Protein AF-A0A8J4WMT8-F1 (afdb_monomer_lite)

pLDDT: mean 74.84, std 16.9, range [32.41, 97.25]

Sequence (194 aa):
MECMDLLCSQAGGNSHDNNTGCHPCRTPFTDEDKSNWIAYIDIIERNWEADLEPFAYYSRLRTHPSCCTAVKGSSCRLRLIKEPQRDPKTFYDLTCVDPHKLPPLLCDNSADLRCCTENHCNIPSMEELSLLRKEPSPNFQLIVIFVLAAFCLLLCGILSVCCLRLRRKSSKFVIHLLYTVVSVVHSILAFVCK

Radius of gyration: 26.03 Å; chains: 1; bounding box: 38×30×87 Å

Organism: NCBI:txid100268

Secondary structure (DSSP, 8-state):
-EEE-S---TT-TT---TT---EE--SPPPHHHHHHHHHHHHHHHHH---SSSSHHHHHHHHHS-EEEEPPTT-EEEEEEEE-TTSSSSEEEEEEEE-TTTS--------TTEEEESSTTTTSPPHHHHHTTSPPPPHHHHHHHHHHHHHHHHHHHHHHHHHHHHHTS---HHHHHHHHHHHHHHHHHHHHHT-

Foldseek 3Di:
DKAFALPQDPVPPPPPDDAWHKDFDDDDDDPQLLVLLLLQLVLQLVLFDDPDDDNVVSVVCNVGTIITDADVPKWWKWFWAQQCPDGPRIHIGTGIDDPVPDPPPDVPVDVGMDIDDDHHPNRDHPVRSVVSHDDPDPVVVVVVVVVVVVVVVLVVVLVVVVVVCVVPDDDPVNVVSVVVVVVVVVVVCVVVVD

Structure (mmCIF, N/CA/C/O backbone):
data_AF-A0A8J4WMT8-F1
#
_entry.id   AF-A0A8J4WMT8-F1
#
loop_
_atom_site.group_PDB
_atom_site.id
_atom_site.type_symbol
_atom_site.label_atom_id
_atom_site.label_alt_id
_atom_site.label_comp_id
_atom_site.label_asym_id
_atom_site.label_entity_id
_atom_site.label_seq_id
_atom_site.pdbx_PDB_ins_code
_atom_site.Cartn_x
_atom_site.Cartn_y
_atom_site.Cartn_z
_atom_site.occupancy
_atom_site.B_iso_or_equiv
_atom_site.auth_seq_id
_atom_site.auth_comp_id
_atom_site.auth_asym_id
_atom_site.auth_atom_id
_atom_site.pdbx_PDB_model_num
ATOM 1 N N . MET A 1 1 ? 15.229 -6.578 -13.085 1.00 86.44 1 MET A N 1
ATOM 2 C CA . MET A 1 1 ? 14.583 -5.918 -11.942 1.00 86.44 1 MET A CA 1
ATOM 3 C C . MET A 1 1 ? 13.106 -6.227 -12.005 1.00 86.44 1 MET A C 1
ATOM 5 O O . MET A 1 1 ? 12.552 -6.237 -13.101 1.00 86.44 1 MET A O 1
ATOM 9 N N . GLU A 1 2 ? 12.506 -6.500 -10.859 1.00 90.56 2 GLU A N 1
ATOM 10 C CA . GLU A 1 2 ? 11.078 -6.765 -10.718 1.00 90.56 2 GLU A CA 1
ATOM 11 C C . GLU A 1 2 ? 10.443 -5.668 -9.854 1.00 90.56 2 GLU A C 1
ATOM 13 O O . GLU A 1 2 ? 10.989 -5.340 -8.806 1.00 90.56 2 GLU A O 1
ATOM 18 N N . CYS A 1 3 ? 9.326 -5.087 -10.290 1.00 90.88 3 CYS A N 1
ATOM 19 C CA . CYS A 1 3 ? 8.609 -4.042 -9.550 1.00 90.88 3 CYS A CA 1
ATOM 20 C C . CYS A 1 3 ? 7.211 -4.521 -9.183 1.00 90.88 3 CYS A C 1
ATOM 22 O O . CYS A 1 3 ? 6.628 -5.309 -9.927 1.00 90.88 3 CYS A O 1
ATOM 24 N N . MET A 1 4 ? 6.650 -3.988 -8.100 1.00 93.38 4 MET A N 1
ATOM 25 C CA . MET A 1 4 ? 5.247 -4.219 -7.760 1.00 93.38 4 MET A CA 1
ATOM 26 C C . MET A 1 4 ? 4.328 -3.539 -8.773 1.00 93.38 4 MET A C 1
ATOM 28 O O . MET A 1 4 ? 4.606 -2.410 -9.192 1.00 93.38 4 MET A O 1
ATOM 32 N N . ASP A 1 5 ? 3.231 -4.213 -9.113 1.00 90.00 5 ASP A N 1
ATOM 33 C CA . ASP A 1 5 ? 2.163 -3.692 -9.964 1.00 90.00 5 ASP A CA 1
ATOM 34 C C . ASP A 1 5 ? 0.808 -3.854 -9.261 1.00 90.00 5 ASP A C 1
ATOM 36 O O . ASP A 1 5 ? 0.312 -4.971 -9.080 1.00 90.00 5 ASP A O 1
ATOM 40 N N . LEU A 1 6 ? 0.233 -2.735 -8.808 1.00 87.94 6 LEU A N 1
ATOM 41 C CA . LEU A 1 6 ? -0.990 -2.743 -7.999 1.00 87.94 6 LEU A CA 1
ATOM 42 C C . LEU A 1 6 ? -2.258 -2.935 -8.837 1.00 87.94 6 LEU A C 1
ATOM 44 O O . LEU A 1 6 ? -3.236 -3.462 -8.319 1.00 87.94 6 LEU A O 1
ATOM 48 N N . LEU A 1 7 ? -2.268 -2.473 -10.090 1.00 80.81 7 LEU A N 1
ATOM 49 C CA . LEU A 1 7 ? -3.471 -2.387 -10.934 1.00 80.81 7 LEU A CA 1
ATOM 50 C C . LEU A 1 7 ? -3.446 -3.390 -12.086 1.00 80.81 7 LEU A C 1
ATOM 52 O O . LEU A 1 7 ? -4.081 -3.213 -13.128 1.00 80.81 7 LEU A O 1
ATOM 56 N N . CYS A 1 8 ? -2.736 -4.487 -11.876 1.00 75.75 8 CYS A N 1
ATOM 57 C CA . CYS A 1 8 ? -2.703 -5.602 -12.789 1.00 75.75 8 CYS A CA 1
ATOM 58 C C . CYS A 1 8 ? -4.099 -6.226 -12.957 1.00 75.75 8 CYS A C 1
ATOM 60 O O . CYS A 1 8 ? -4.546 -7.027 -12.131 1.00 75.75 8 CYS A O 1
ATOM 62 N N . SER A 1 9 ? -4.807 -5.871 -14.033 1.00 55.62 9 SER A N 1
ATOM 63 C CA . SER A 1 9 ? -6.044 -6.552 -14.414 1.00 55.62 9 SER A CA 1
ATOM 64 C C . SER A 1 9 ? -5.703 -7.767 -15.282 1.00 55.62 9 SER A C 1
ATOM 66 O O . SER A 1 9 ? -5.139 -7.631 -16.368 1.00 55.62 9 SER A O 1
ATOM 68 N N . GLN A 1 10 ? -6.088 -8.969 -14.842 1.00 45.72 10 GLN A N 1
ATOM 69 C CA . GLN A 1 10 ? -6.010 -10.176 -15.681 1.00 45.72 10 GLN A CA 1
ATOM 70 C C . GLN A 1 10 ? -6.887 -10.070 -16.950 1.00 45.72 10 GLN A C 1
ATOM 72 O O . GLN A 1 10 ? -6.708 -10.845 -17.884 1.00 45.72 10 GLN A O 1
ATOM 77 N N . ALA A 1 11 ? -7.810 -9.099 -17.012 1.00 35.19 11 ALA A N 1
ATOM 78 C CA . ALA A 1 11 ? -8.685 -8.838 -18.159 1.00 35.19 11 ALA A CA 1
ATOM 79 C C . ALA A 1 11 ? -8.031 -7.978 -19.263 1.00 35.19 11 ALA A C 1
ATOM 81 O O . ALA A 1 11 ? -8.573 -7.864 -20.360 1.00 35.19 11 ALA A O 1
ATOM 82 N N . GLY A 1 12 ? -6.847 -7.412 -19.014 1.00 37.12 12 GLY A N 1
ATOM 83 C CA . GLY A 1 12 ? -6.053 -6.654 -19.985 1.00 37.12 12 GLY A CA 1
ATOM 84 C C . GLY A 1 12 ? -5.162 -7.536 -20.861 1.00 37.12 12 GLY A C 1
ATOM 85 O O . GLY A 1 12 ? -4.015 -7.184 -21.118 1.00 37.12 12 GLY A O 1
ATOM 86 N N . GLY A 1 13 ? -5.669 -8.681 -21.323 1.00 33.38 13 GLY A N 1
ATOM 87 C CA . GLY A 1 13 ? -4.980 -9.612 -22.225 1.00 33.38 13 GLY A CA 1
ATOM 88 C C . GLY A 1 13 ? -4.797 -9.107 -23.663 1.00 33.38 13 GLY A C 1
ATOM 89 O O . GLY A 1 13 ? -4.785 -9.920 -24.575 1.00 33.38 13 GLY A O 1
ATOM 90 N N . ASN A 1 14 ? -4.668 -7.793 -23.873 1.00 32.41 14 ASN A N 1
ATOM 91 C CA . ASN A 1 14 ? -4.420 -7.171 -25.179 1.00 32.41 14 ASN A CA 1
ATOM 92 C C . ASN A 1 14 ? -3.247 -6.172 -25.137 1.00 32.41 14 ASN A C 1
ATOM 94 O O . ASN A 1 14 ? -3.228 -5.202 -25.892 1.00 32.41 14 ASN A O 1
ATOM 98 N N . SER A 1 15 ? -2.239 -6.397 -24.287 1.00 36.25 15 SER A N 1
ATOM 99 C CA . SER A 1 15 ? -0.912 -5.842 -24.572 1.00 36.25 15 SER A CA 1
ATOM 100 C C . SER A 1 15 ? -0.196 -6.827 -25.484 1.00 36.25 15 SER A C 1
ATOM 102 O O . SER A 1 15 ? 0.339 -7.841 -25.043 1.00 36.25 15 SER A O 1
ATOM 104 N N . HIS A 1 16 ? -0.251 -6.541 -26.779 1.00 33.41 16 HIS A N 1
ATOM 105 C CA . HIS A 1 16 ? 0.379 -7.296 -27.854 1.00 33.41 16 HIS A CA 1
ATOM 106 C C . HIS A 1 16 ? 1.915 -7.131 -27.843 1.00 33.41 16 HIS A C 1
ATOM 108 O O . HIS A 1 16 ? 2.508 -6.944 -28.895 1.00 33.41 16 HIS A O 1
ATOM 114 N N . ASP A 1 17 ? 2.558 -7.192 -26.670 1.00 36.97 17 ASP A N 1
ATOM 115 C CA . ASP A 1 17 ? 4.009 -7.090 -26.499 1.00 36.97 17 ASP A CA 1
ATOM 116 C C . ASP A 1 17 ? 4.502 -8.112 -25.464 1.00 36.97 17 ASP A C 1
ATOM 118 O O . ASP A 1 17 ? 4.289 -8.003 -24.257 1.00 36.97 17 ASP A O 1
ATOM 122 N N . ASN A 1 18 ? 5.189 -9.125 -25.980 1.00 37.31 18 ASN A N 1
ATOM 123 C CA . ASN A 1 18 ? 5.520 -10.409 -25.364 1.00 37.31 18 ASN A CA 1
ATOM 124 C C . ASN A 1 18 ? 6.500 -10.391 -24.164 1.00 37.31 18 ASN A C 1
ATOM 126 O O . ASN A 1 18 ? 7.131 -11.412 -23.919 1.00 37.31 18 ASN A O 1
ATOM 130 N N . ASN A 1 19 ? 6.684 -9.293 -23.416 1.00 42.19 19 ASN A N 1
ATOM 131 C CA . ASN A 1 19 ? 7.669 -9.278 -22.311 1.00 42.19 19 ASN A CA 1
ATOM 132 C C . ASN A 1 19 ? 7.444 -8.279 -21.154 1.00 42.19 19 ASN A C 1
ATOM 134 O O . ASN A 1 19 ? 8.268 -8.233 -20.243 1.00 42.19 19 ASN A O 1
ATOM 138 N N . THR A 1 20 ? 6.356 -7.502 -21.140 1.00 52.72 20 THR A N 1
ATOM 139 C CA . THR A 1 20 ? 6.046 -6.530 -20.062 1.00 52.72 20 THR A CA 1
ATOM 140 C C . THR A 1 20 ? 4.676 -6.765 -19.420 1.00 52.72 20 THR A C 1
ATOM 142 O O . THR A 1 20 ? 4.092 -5.866 -18.822 1.00 52.72 20 THR A O 1
ATOM 145 N N . GLY A 1 21 ? 4.144 -7.982 -19.550 1.00 67.00 21 GLY A N 1
ATOM 146 C CA . GLY A 1 21 ? 2.914 -8.387 -18.878 1.00 67.00 21 GLY A CA 1
ATOM 147 C C . GLY A 1 21 ? 3.129 -8.545 -17.376 1.00 67.00 21 GLY A C 1
ATOM 148 O O . GLY A 1 21 ? 4.167 -9.040 -16.937 1.00 67.00 21 GLY A O 1
ATOM 149 N N . CYS A 1 22 ? 2.134 -8.142 -16.595 1.00 79.25 22 CYS A N 1
ATOM 150 C CA . CYS A 1 22 ? 2.085 -8.451 -15.178 1.00 79.25 22 CYS A CA 1
ATOM 151 C C . CYS A 1 22 ? 2.100 -9.975 -14.946 1.00 79.25 22 CYS A C 1
ATOM 153 O O . CYS A 1 22 ? 1.471 -10.748 -15.673 1.00 79.25 22 CYS A O 1
ATOM 155 N N . HIS A 1 23 ? 2.826 -10.406 -13.923 1.00 86.62 23 HIS A N 1
ATOM 156 C CA . HIS A 1 23 ? 3.004 -11.796 -13.530 1.00 86.62 23 HIS A CA 1
ATOM 157 C C . HIS A 1 23 ? 3.118 -11.911 -12.003 1.00 86.62 23 HIS A C 1
ATOM 159 O O . HIS A 1 23 ? 3.373 -10.917 -11.326 1.00 86.62 23 HIS A O 1
ATOM 165 N N . PRO A 1 24 ? 2.989 -13.116 -11.423 1.00 90.56 24 PRO A N 1
ATOM 166 C CA . PRO A 1 24 ? 3.356 -13.330 -10.027 1.00 90.56 24 PRO A CA 1
ATOM 167 C C . PRO A 1 24 ? 4.805 -12.904 -9.768 1.00 90.56 24 PRO A C 1
ATOM 169 O O . PRO A 1 24 ? 5.676 -13.153 -10.611 1.00 90.56 24 PRO A O 1
ATOM 172 N N . CYS A 1 25 ? 5.062 -12.277 -8.621 1.00 91.31 25 CYS A N 1
ATOM 173 C CA . CYS A 1 25 ? 6.415 -11.891 -8.222 1.00 91.31 25 CYS A CA 1
ATOM 174 C C . CYS A 1 25 ? 7.308 -13.130 -8.054 1.00 91.31 25 CYS A C 1
ATOM 176 O O . CYS A 1 25 ? 6.933 -14.091 -7.379 1.00 91.31 25 CYS A O 1
ATOM 178 N N . ARG A 1 26 ? 8.471 -13.131 -8.708 1.00 91.38 26 ARG A N 1
ATOM 179 C CA . ARG A 1 26 ? 9.426 -14.252 -8.734 1.00 91.38 26 ARG A CA 1
ATOM 180 C C . ARG A 1 26 ? 10.601 -14.018 -7.805 1.00 91.38 26 ARG A C 1
ATOM 182 O O . ARG A 1 26 ? 11.171 -14.975 -7.285 1.00 91.38 26 ARG A O 1
ATOM 189 N N . THR A 1 27 ? 11.004 -12.763 -7.645 1.00 91.75 27 THR A N 1
ATOM 190 C CA . THR A 1 27 ? 12.063 -12.404 -6.713 1.00 91.75 27 THR A CA 1
ATOM 191 C C . THR A 1 27 ? 11.504 -12.510 -5.288 1.00 91.75 27 THR A C 1
ATOM 193 O O . THR A 1 27 ? 10.373 -12.090 -5.044 1.00 91.75 27 THR A O 1
ATOM 196 N N . PRO A 1 28 ? 12.242 -13.109 -4.339 1.00 92.81 28 PRO A N 1
ATOM 197 C CA . PRO A 1 28 ? 11.797 -13.171 -2.953 1.00 92.81 28 PRO A CA 1
ATOM 198 C C . PRO A 1 28 ? 11.807 -11.776 -2.320 1.00 92.81 28 PRO A C 1
ATOM 200 O O . PRO A 1 28 ? 12.757 -11.019 -2.512 1.00 92.81 28 PRO A O 1
ATOM 203 N N . PHE A 1 29 ? 10.772 -11.470 -1.538 1.00 94.25 29 PHE A N 1
ATOM 204 C CA . PHE A 1 29 ? 10.742 -10.271 -0.703 1.00 94.25 29 PHE A CA 1
ATOM 205 C C . PHE A 1 29 ? 11.694 -10.397 0.480 1.00 94.25 29 PHE A C 1
ATOM 207 O O . PHE A 1 29 ? 11.889 -11.492 1.019 1.00 94.25 29 PHE A O 1
ATOM 214 N N . THR A 1 30 ? 12.209 -9.259 0.935 1.00 95.81 30 THR A N 1
ATOM 215 C CA . THR A 1 30 ? 12.735 -9.158 2.296 1.00 95.81 30 THR A CA 1
ATOM 216 C C . THR A 1 30 ? 11.590 -9.260 3.314 1.00 95.81 30 THR A C 1
ATOM 218 O O . THR A 1 30 ? 10.413 -9.086 2.978 1.00 95.81 30 THR A O 1
ATOM 221 N N . ASP A 1 31 ? 11.912 -9.543 4.579 1.00 96.31 31 ASP A N 1
ATOM 222 C CA . ASP A 1 31 ? 10.900 -9.565 5.645 1.00 96.31 31 ASP A CA 1
ATOM 223 C C . ASP A 1 31 ? 10.223 -8.194 5.817 1.00 96.31 31 ASP A C 1
ATOM 225 O O . ASP A 1 31 ? 9.017 -8.120 6.071 1.00 96.31 31 ASP A O 1
ATOM 229 N N . GLU A 1 32 ? 10.983 -7.114 5.620 1.00 96.38 32 GLU A N 1
ATOM 230 C CA . GLU A 1 32 ? 10.484 -5.740 5.657 1.00 96.38 32 GLU A CA 1
ATOM 231 C C . GLU A 1 32 ? 9.519 -5.463 4.499 1.00 96.38 32 GLU A C 1
ATOM 233 O O . GLU A 1 32 ? 8.382 -5.057 4.739 1.00 96.38 32 GLU A O 1
ATOM 238 N N . ASP A 1 33 ? 9.917 -5.770 3.263 1.00 95.88 33 ASP A N 1
ATOM 239 C CA . ASP A 1 33 ? 9.077 -5.605 2.071 1.00 95.88 33 ASP A CA 1
ATOM 240 C C . ASP A 1 33 ? 7.759 -6.363 2.201 1.00 95.88 33 ASP A C 1
ATOM 242 O O . ASP A 1 33 ? 6.683 -5.840 1.903 1.00 95.88 33 ASP A O 1
ATOM 246 N N . LYS A 1 34 ? 7.826 -7.599 2.706 1.00 95.44 34 LYS A N 1
ATOM 247 C CA . LYS A 1 34 ? 6.646 -8.429 2.937 1.00 95.44 34 LYS A CA 1
ATOM 248 C C . LYS A 1 34 ? 5.714 -7.804 3.975 1.00 95.44 34 LYS A C 1
ATOM 250 O O . LYS A 1 34 ? 4.501 -7.777 3.763 1.00 95.44 34 LYS A O 1
ATOM 255 N N . SER A 1 35 ? 6.261 -7.314 5.088 1.00 96.62 35 SER A N 1
ATOM 256 C CA . SER A 1 35 ? 5.489 -6.634 6.132 1.00 96.62 35 SER A CA 1
ATOM 257 C C . SER A 1 35 ? 4.829 -5.360 5.597 1.00 96.62 35 SER A C 1
ATOM 259 O O . SER A 1 35 ? 3.629 -5.153 5.791 1.00 96.62 35 SER A O 1
ATOM 261 N N . ASN A 1 36 ? 5.587 -4.539 4.871 1.00 97.25 36 ASN A N 1
ATOM 262 C CA . ASN A 1 36 ? 5.115 -3.279 4.306 1.00 97.25 36 ASN A CA 1
ATOM 263 C C . ASN A 1 36 ? 4.045 -3.509 3.233 1.00 97.25 36 ASN A C 1
ATOM 265 O O . ASN A 1 36 ? 3.029 -2.816 3.219 1.00 97.25 36 ASN A O 1
ATOM 269 N N . TRP A 1 37 ? 4.208 -4.530 2.389 1.00 96.19 37 TRP A N 1
ATOM 270 C CA . TRP A 1 37 ? 3.202 -4.918 1.404 1.00 96.19 37 TRP A CA 1
ATOM 271 C C . TRP A 1 37 ? 1.879 -5.330 2.053 1.00 96.19 37 TRP A C 1
ATOM 273 O O . TRP A 1 37 ? 0.821 -4.831 1.671 1.00 96.19 37 TRP A O 1
ATOM 283 N N . ILE A 1 38 ? 1.924 -6.202 3.066 1.00 95.44 38 ILE A N 1
ATOM 284 C CA . ILE A 1 38 ? 0.716 -6.625 3.789 1.00 95.44 38 ILE A CA 1
ATOM 285 C C . ILE A 1 38 ? 0.042 -5.410 4.433 1.00 95.44 38 ILE A C 1
ATOM 287 O O . ILE A 1 38 ? -1.160 -5.212 4.254 1.00 95.44 38 ILE A O 1
ATOM 291 N N . ALA A 1 39 ? 0.813 -4.556 5.112 1.00 95.19 39 ALA A N 1
ATOM 292 C CA . ALA A 1 39 ? 0.290 -3.341 5.728 1.00 95.19 39 ALA A CA 1
ATOM 293 C C . ALA A 1 39 ? -0.341 -2.393 4.699 1.00 95.19 39 ALA A C 1
ATOM 295 O O . ALA A 1 39 ? -1.366 -1.770 4.988 1.00 95.19 39 ALA A O 1
ATOM 296 N N . TYR A 1 40 ? 0.240 -2.295 3.502 1.00 95.12 40 TYR A N 1
ATOM 297 C CA . TYR A 1 40 ? -0.296 -1.476 2.427 1.00 95.12 40 TYR A CA 1
ATOM 298 C C . TYR A 1 40 ? -1.666 -1.978 1.955 1.00 95.12 40 TYR A C 1
ATOM 300 O O . TYR A 1 40 ? -2.628 -1.206 1.916 1.00 95.12 40 TYR A O 1
ATOM 308 N N . ILE A 1 41 ? -1.778 -3.279 1.675 1.00 93.62 41 ILE A N 1
ATOM 309 C CA . ILE A 1 41 ? -3.044 -3.904 1.276 1.00 93.62 41 ILE A CA 1
ATOM 310 C C . ILE A 1 41 ? -4.101 -3.767 2.380 1.00 93.62 41 ILE A C 1
ATOM 312 O O . ILE A 1 41 ? -5.239 -3.399 2.093 1.00 93.62 41 ILE A O 1
ATOM 316 N N . ASP A 1 42 ? -3.727 -3.957 3.649 1.00 91.44 42 ASP A N 1
ATOM 317 C CA . ASP A 1 42 ? -4.631 -3.763 4.790 1.00 91.44 42 ASP A CA 1
ATOM 318 C C . ASP A 1 42 ? -5.151 -2.320 4.896 1.00 91.44 42 ASP A C 1
ATOM 320 O O . ASP A 1 42 ? -6.249 -2.084 5.407 1.00 91.44 42 ASP A O 1
ATOM 324 N N . ILE A 1 43 ? -4.355 -1.325 4.494 1.00 90.94 43 ILE A N 1
ATOM 325 C CA . ILE A 1 43 ? -4.789 0.078 4.465 1.00 90.94 43 ILE A CA 1
ATOM 326 C C . ILE A 1 43 ? -5.758 0.311 3.305 1.00 90.94 43 ILE A C 1
ATOM 328 O O . ILE A 1 43 ? -6.795 0.937 3.525 1.00 90.94 43 ILE A O 1
ATOM 332 N N . ILE A 1 44 ? -5.464 -0.211 2.108 1.00 89.56 44 ILE A N 1
ATOM 333 C CA . ILE A 1 44 ? -6.375 -0.123 0.956 1.00 89.56 44 ILE A CA 1
ATOM 334 C C . ILE A 1 44 ? -7.738 -0.720 1.316 1.00 89.56 44 ILE A C 1
ATOM 336 O O . ILE A 1 44 ? -8.757 -0.055 1.145 1.00 89.56 44 ILE A O 1
ATOM 340 N N . GLU A 1 45 ? -7.752 -1.937 1.864 1.00 86.50 45 GLU A N 1
ATOM 341 C CA . GLU A 1 45 ? -8.985 -2.632 2.239 1.00 86.50 45 GLU A CA 1
ATOM 342 C C . GLU A 1 45 ? -9.778 -1.876 3.313 1.00 86.50 45 GLU A C 1
ATOM 344 O O . GLU A 1 45 ? -10.985 -1.707 3.171 1.00 86.50 45 GLU A O 1
ATOM 349 N N . ARG A 1 46 ? -9.122 -1.373 4.370 1.00 84.19 46 ARG A N 1
ATOM 350 C CA . ARG A 1 46 ? -9.801 -0.608 5.437 1.00 84.19 46 ARG A CA 1
ATOM 351 C C . ARG A 1 46 ? -10.352 0.731 4.967 1.00 84.19 46 ARG A C 1
ATOM 353 O O . ARG A 1 46 ? -11.321 1.230 5.534 1.00 84.19 46 ARG A O 1
ATOM 360 N N . ASN A 1 47 ? -9.709 1.343 3.979 1.00 83.44 47 ASN A N 1
ATOM 361 C CA . ASN A 1 47 ? -10.134 2.629 3.444 1.00 83.44 47 ASN A CA 1
ATOM 362 C C . ASN A 1 47 ? -11.253 2.506 2.402 1.00 83.44 47 ASN A C 1
ATOM 364 O O . ASN A 1 47 ? -11.774 3.546 1.986 1.00 83.44 47 ASN A O 1
ATOM 368 N N . TRP A 1 48 ? -11.617 1.285 2.009 1.00 81.88 48 TRP A N 1
ATOM 369 C CA . TRP A 1 48 ? -12.664 0.993 1.041 1.00 81.88 48 TRP A CA 1
ATOM 370 C C . TRP A 1 48 ? -14.057 1.212 1.655 1.00 81.88 48 TRP A C 1
ATOM 372 O O . TRP A 1 48 ? -14.383 0.606 2.672 1.00 81.88 48 TRP A O 1
ATOM 382 N N . GLU A 1 49 ? -14.877 2.098 1.076 1.00 70.31 49 GLU A N 1
ATOM 383 C CA . GLU A 1 49 ? -16.191 2.474 1.637 1.00 70.31 49 GLU A CA 1
ATOM 384 C C . GLU A 1 49 ? -17.372 1.658 1.059 1.00 70.31 49 GLU A C 1
ATOM 386 O O . GLU A 1 49 ? -18.445 1.671 1.657 1.00 70.31 49 GLU A O 1
ATOM 391 N N . ALA A 1 50 ? -17.209 0.939 -0.064 1.00 60.50 50 ALA A N 1
ATOM 392 C CA . ALA A 1 50 ? -18.325 0.331 -0.809 1.00 60.50 50 ALA A CA 1
ATOM 393 C C . ALA A 1 50 ? -18.271 -1.211 -0.927 1.00 60.50 50 ALA A C 1
ATOM 395 O O . ALA A 1 50 ? -17.252 -1.777 -1.309 1.00 60.50 50 ALA A O 1
ATOM 396 N N . ASP A 1 51 ? -19.413 -1.878 -0.710 1.00 53.09 51 ASP A N 1
ATOM 397 C CA . ASP A 1 51 ? -19.624 -3.345 -0.750 1.00 53.09 51 ASP A CA 1
ATOM 398 C C . ASP A 1 51 ? -19.519 -4.009 -2.144 1.00 53.09 51 ASP A C 1
ATOM 400 O O . ASP A 1 51 ? -19.888 -5.173 -2.320 1.00 53.09 51 ASP A O 1
ATOM 404 N N . LEU A 1 52 ? -19.034 -3.304 -3.166 1.00 53.00 52 LEU A N 1
ATOM 405 C CA . LEU A 1 52 ? -18.813 -3.876 -4.495 1.00 53.00 52 LEU A CA 1
ATOM 406 C C . LEU A 1 52 ? -17.338 -3.786 -4.869 1.00 53.00 52 LEU A C 1
ATOM 408 O O . LEU A 1 52 ? -16.636 -2.875 -4.435 1.00 53.00 52 LEU A O 1
ATOM 412 N N . GLU A 1 53 ? -16.898 -4.794 -5.632 1.00 56.97 53 GLU A N 1
ATOM 413 C CA . GLU A 1 53 ? -15.532 -5.016 -6.113 1.00 56.97 53 GLU A CA 1
ATOM 414 C C . GLU A 1 53 ? -14.703 -3.730 -6.262 1.00 56.97 53 GLU A C 1
ATOM 416 O O . GLU A 1 53 ? -15.180 -2.774 -6.878 1.00 56.97 53 GLU A O 1
ATOM 421 N N . PRO A 1 54 ? -13.445 -3.719 -5.771 1.00 67.62 54 PRO A N 1
ATOM 422 C CA . PRO A 1 54 ? -12.521 -4.851 -5.775 1.00 67.62 54 PRO A CA 1
ATOM 423 C C . PRO A 1 54 ? -11.965 -5.264 -4.394 1.00 67.62 54 PRO A C 1
ATOM 425 O O . PRO A 1 54 ? -10.777 -5.570 -4.298 1.00 67.62 54 PRO A O 1
ATOM 428 N N . PHE A 1 55 ? -12.769 -5.393 -3.326 1.00 71.00 55 PHE A N 1
ATOM 429 C CA . PHE A 1 55 ? -12.252 -5.987 -2.070 1.00 71.00 55 PHE A CA 1
ATOM 430 C C . PHE A 1 55 ? -11.579 -7.357 -2.314 1.00 71.00 55 PHE A C 1
ATOM 432 O O . PHE A 1 55 ? -10.454 -7.602 -1.882 1.00 71.00 55 PHE A O 1
ATOM 439 N N . ALA A 1 56 ? -12.217 -8.231 -3.104 1.00 80.00 56 ALA A N 1
ATOM 440 C CA . ALA A 1 56 ? -11.672 -9.548 -3.444 1.00 80.00 56 ALA A CA 1
ATOM 441 C C . ALA A 1 56 ? -10.360 -9.480 -4.248 1.00 80.00 56 ALA A C 1
ATOM 443 O O . ALA A 1 56 ? -9.514 -10.368 -4.137 1.00 80.00 56 ALA A O 1
ATOM 444 N N . TYR A 1 57 ? -10.169 -8.440 -5.060 1.00 83.12 57 TYR A N 1
ATOM 445 C CA . TYR A 1 57 ? -8.938 -8.256 -5.824 1.00 83.12 57 TYR A CA 1
ATOM 446 C C . TYR A 1 57 ? -7.765 -7.912 -4.901 1.00 83.12 57 TYR A C 1
ATOM 448 O O . TYR A 1 57 ? -6.768 -8.635 -4.907 1.00 83.12 57 TYR A O 1
ATOM 456 N N . TYR A 1 58 ? -7.911 -6.887 -4.057 1.00 84.31 58 TYR A N 1
ATOM 457 C CA . TYR A 1 58 ? -6.858 -6.486 -3.120 1.00 84.31 58 TYR A CA 1
ATOM 458 C C . TYR A 1 58 ? -6.580 -7.572 -2.073 1.00 84.31 58 TYR A C 1
ATOM 460 O O . TYR A 1 58 ? -5.420 -7.864 -1.783 1.00 84.31 58 TYR A O 1
ATOM 468 N N . SER A 1 59 ? -7.614 -8.287 -1.624 1.00 85.50 59 SER A N 1
ATOM 469 C CA . SER A 1 59 ? -7.449 -9.420 -0.709 1.00 85.50 59 SER A CA 1
ATOM 470 C C . SER A 1 59 ? -6.591 -10.541 -1.293 1.00 85.50 59 SER A C 1
ATOM 472 O O . SER A 1 59 ? -5.733 -11.099 -0.601 1.00 85.50 59 SER A O 1
ATOM 474 N N . ARG A 1 60 ? -6.727 -10.827 -2.597 1.00 87.94 60 ARG A N 1
ATOM 475 C CA . ARG A 1 60 ? -5.833 -11.771 -3.283 1.00 87.94 60 ARG A CA 1
ATOM 476 C C . ARG A 1 60 ? -4.403 -11.253 -3.354 1.00 87.94 60 ARG A C 1
ATOM 478 O O . ARG A 1 60 ? -3.489 -12.034 -3.110 1.00 87.94 60 ARG A O 1
ATOM 485 N N . LEU A 1 61 ? -4.203 -9.964 -3.627 1.00 89.31 61 LEU A N 1
ATOM 486 C CA . LEU A 1 61 ? -2.869 -9.363 -3.725 1.00 89.31 61 LEU A CA 1
ATOM 487 C C . LEU A 1 61 ? -2.051 -9.483 -2.431 1.00 89.31 61 LEU A C 1
ATOM 489 O O . LEU A 1 61 ? -0.828 -9.607 -2.501 1.00 89.31 61 LEU A O 1
ATOM 493 N N . ARG A 1 62 ? -2.703 -9.550 -1.260 1.00 90.56 62 ARG A N 1
ATOM 494 C CA . ARG A 1 62 ? -2.033 -9.826 0.026 1.00 90.56 62 ARG A CA 1
ATOM 495 C C . ARG A 1 62 ? -1.210 -11.121 -0.002 1.00 90.56 62 ARG A C 1
ATOM 497 O O . ARG A 1 62 ? -0.140 -11.185 0.594 1.00 90.56 62 ARG A O 1
ATOM 504 N N . THR A 1 63 ? -1.719 -12.159 -0.668 1.00 90.38 63 THR A N 1
ATOM 505 C CA . THR A 1 63 ? -1.107 -13.504 -0.706 1.00 90.38 63 THR A CA 1
ATOM 506 C C . THR A 1 63 ? -0.471 -13.841 -2.051 1.00 90.38 63 THR A C 1
ATOM 508 O O . THR A 1 63 ? 0.464 -14.635 -2.104 1.00 90.38 63 THR A O 1
ATOM 511 N N . HIS A 1 64 ? -0.951 -13.217 -3.124 1.00 90.62 64 HIS A N 1
ATOM 512 C CA . HIS A 1 64 ? -0.507 -13.421 -4.498 1.00 90.62 64 HIS A CA 1
ATOM 513 C C . HIS A 1 64 ? -0.158 -12.065 -5.128 1.00 90.62 64 HIS A C 1
ATOM 515 O O . HIS A 1 64 ? -0.917 -11.555 -5.960 1.00 90.62 64 HIS A O 1
ATOM 521 N N . PRO A 1 65 ? 0.957 -11.445 -4.706 1.00 92.06 65 PRO A N 1
ATOM 522 C CA . PRO A 1 65 ? 1.367 -10.158 -5.232 1.00 92.06 65 PRO A CA 1
ATOM 523 C C . PRO A 1 65 ? 1.699 -10.245 -6.717 1.00 92.06 65 PRO A C 1
ATOM 525 O O . PRO A 1 65 ? 2.223 -11.246 -7.219 1.00 92.06 65 PRO A O 1
ATOM 528 N N . SER A 1 66 ? 1.376 -9.158 -7.402 1.00 91.06 66 SER A N 1
ATOM 529 C CA . SER A 1 66 ? 1.589 -8.987 -8.828 1.00 91.06 66 SER A CA 1
ATOM 530 C C . SER A 1 66 ? 2.781 -8.072 -9.064 1.00 91.06 66 SER A C 1
ATOM 532 O O . SER A 1 66 ? 2.929 -7.038 -8.413 1.00 91.06 66 SER A O 1
ATOM 534 N N . CYS A 1 67 ? 3.627 -8.476 -10.0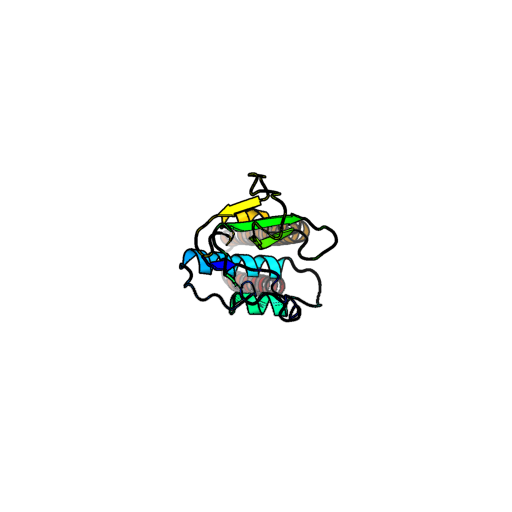00 1.00 90.88 67 CYS A N 1
ATOM 535 C CA . CYS A 1 67 ? 4.826 -7.768 -10.389 1.00 90.88 67 CYS A CA 1
ATOM 536 C C . CYS A 1 67 ? 4.917 -7.633 -11.906 1.00 90.88 67 CYS A C 1
ATOM 538 O O . CYS A 1 67 ? 4.311 -8.386 -12.665 1.00 90.88 67 CYS A O 1
ATOM 540 N N . CYS A 1 68 ? 5.743 -6.699 -12.348 1.00 86.88 68 CYS A N 1
ATOM 541 C CA . CYS A 1 68 ? 6.130 -6.532 -13.739 1.00 86.88 68 CYS A CA 1
ATOM 542 C C . CYS A 1 68 ? 7.656 -6.605 -13.859 1.00 86.88 68 CYS A C 1
ATOM 544 O O . CYS A 1 68 ? 8.402 -6.223 -12.949 1.00 86.88 68 CYS A O 1
ATOM 546 N N . THR A 1 69 ? 8.134 -7.108 -14.998 1.00 83.94 69 THR A N 1
ATOM 547 C CA . THR A 1 69 ? 9.566 -7.115 -15.304 1.00 83.94 69 THR A CA 1
ATOM 548 C C . THR A 1 69 ? 9.943 -5.804 -15.974 1.00 83.94 69 THR A C 1
ATOM 550 O O . THR A 1 69 ? 9.444 -5.454 -17.044 1.00 83.94 69 THR A O 1
ATOM 553 N N . ALA A 1 70 ? 10.863 -5.089 -15.343 1.00 71.06 70 ALA A N 1
ATOM 554 C CA . ALA A 1 70 ? 11.359 -3.822 -15.835 1.00 71.06 70 ALA A CA 1
ATOM 555 C C . ALA A 1 70 ? 12.378 -4.065 -16.977 1.00 71.06 70 ALA A C 1
ATOM 557 O O . ALA A 1 70 ? 13.371 -4.779 -16.792 1.00 71.06 70 ALA A O 1
ATOM 558 N N . VAL A 1 71 ? 12.145 -3.486 -18.164 1.00 74.12 71 VAL A N 1
ATOM 559 C CA . VAL A 1 71 ? 13.080 -3.535 -19.310 1.00 74.12 71 VAL A CA 1
ATOM 560 C C . VAL A 1 71 ? 14.383 -2.779 -19.017 1.00 74.12 71 VAL A C 1
ATOM 562 O O . VAL A 1 71 ? 14.466 -1.966 -18.100 1.00 74.12 71 VAL A O 1
ATOM 565 N N . LYS A 1 72 ? 15.451 -3.011 -19.782 1.00 68.56 72 LYS A N 1
ATOM 566 C CA . LYS A 1 72 ? 16.727 -2.310 -19.553 1.00 68.56 72 LYS A CA 1
ATOM 567 C C . LYS A 1 72 ? 16.536 -0.785 -19.661 1.00 68.56 72 LYS A C 1
ATOM 569 O O . LYS A 1 72 ? 16.084 -0.306 -20.691 1.00 68.56 72 LYS A O 1
ATOM 574 N N . GLY A 1 73 ? 16.899 -0.043 -18.611 1.00 69.88 73 GLY A N 1
ATOM 575 C CA . GLY A 1 73 ? 16.720 1.417 -18.535 1.00 69.88 73 GLY A CA 1
ATOM 576 C C . GLY A 1 73 ? 15.378 1.884 -17.953 1.00 69.88 73 GLY A C 1
ATOM 577 O O . GLY A 1 73 ? 15.158 3.085 -17.852 1.00 69.88 73 GLY A O 1
ATOM 578 N N . SER A 1 74 ? 14.501 0.959 -17.556 1.00 77.38 74 SER A N 1
ATOM 579 C CA . SER A 1 74 ? 13.277 1.267 -16.804 1.00 77.38 74 SER A CA 1
ATOM 580 C C . SER A 1 74 ? 13.531 1.445 -15.305 1.00 77.38 74 SER A C 1
ATOM 582 O O . SER A 1 74 ? 14.557 1.016 -14.770 1.00 77.38 74 SER A O 1
ATOM 584 N N . SER A 1 75 ? 12.559 2.054 -14.627 1.00 85.38 75 SER A N 1
ATOM 585 C CA . SER A 1 75 ? 12.505 2.208 -13.174 1.00 85.38 75 SER A CA 1
ATOM 586 C C . SER A 1 75 ? 11.208 1.621 -12.612 1.00 85.38 75 SER A C 1
ATOM 588 O O . SER A 1 75 ? 10.178 1.560 -13.295 1.00 85.38 75 SER A O 1
ATOM 590 N N . CYS A 1 76 ? 11.249 1.198 -11.351 1.00 88.81 76 CYS A N 1
ATOM 591 C CA . CYS A 1 76 ? 10.037 1.011 -10.568 1.00 88.81 76 CYS A CA 1
ATOM 592 C C . CYS A 1 76 ? 9.515 2.378 -10.137 1.00 88.81 76 CYS A C 1
ATOM 594 O O . CYS A 1 76 ? 10.305 3.272 -9.822 1.00 88.81 76 CYS A O 1
ATOM 596 N N . ARG A 1 77 ? 8.192 2.529 -10.097 1.00 88.50 77 ARG A N 1
ATOM 597 C CA . ARG A 1 77 ? 7.520 3.770 -9.717 1.00 88.50 77 ARG A CA 1
ATOM 598 C C . ARG A 1 77 ? 6.486 3.518 -8.632 1.00 88.50 77 ARG A C 1
ATOM 600 O O . ARG A 1 77 ? 5.744 2.538 -8.699 1.00 88.50 77 ARG A O 1
ATOM 607 N N . LEU A 1 78 ? 6.442 4.445 -7.686 1.00 92.06 78 LEU A N 1
ATOM 608 C CA . LEU A 1 78 ? 5.410 4.614 -6.674 1.00 92.06 78 LEU A CA 1
ATOM 609 C C . LEU A 1 78 ? 4.881 6.046 -6.785 1.00 92.06 78 LEU A C 1
ATOM 611 O O . LEU A 1 78 ? 5.668 6.993 -6.773 1.00 92.06 78 LEU A O 1
ATOM 615 N N . ARG A 1 79 ? 3.564 6.219 -6.922 1.00 90.38 79 ARG A N 1
ATOM 616 C CA . ARG A 1 79 ? 2.931 7.537 -7.068 1.00 90.38 79 ARG A CA 1
ATOM 617 C C . ARG A 1 79 ? 1.712 7.671 -6.170 1.00 90.38 79 ARG A C 1
ATOM 619 O O . ARG A 1 79 ? 0.790 6.877 -6.292 1.00 90.38 79 ARG A O 1
ATOM 626 N N . LEU A 1 80 ? 1.665 8.692 -5.320 1.00 91.12 80 LEU A N 1
ATOM 627 C CA . LEU A 1 80 ? 0.478 8.989 -4.522 1.00 91.12 80 LEU A CA 1
ATOM 628 C C . LEU A 1 80 ? -0.632 9.532 -5.429 1.00 91.12 80 LEU A C 1
ATOM 630 O O . LEU A 1 80 ? -0.472 10.550 -6.104 1.00 91.12 80 LEU A O 1
ATOM 634 N N . ILE A 1 81 ? -1.769 8.852 -5.427 1.00 87.88 81 ILE A N 1
ATOM 635 C CA . ILE A 1 81 ? -2.989 9.222 -6.133 1.00 87.88 81 ILE A CA 1
ATOM 636 C C . ILE A 1 81 ? -4.007 9.715 -5.105 1.00 87.88 81 ILE A C 1
ATOM 638 O O . ILE A 1 81 ? -4.241 9.063 -4.089 1.00 87.88 81 ILE A O 1
ATOM 642 N N . LYS A 1 82 ? -4.600 10.883 -5.374 1.00 88.88 82 LYS A N 1
ATOM 643 C CA . LYS A 1 82 ? -5.664 11.508 -4.576 1.00 88.88 82 LYS A CA 1
ATOM 644 C C . LYS A 1 82 ? -6.884 11.697 -5.481 1.00 88.88 82 LYS A C 1
ATOM 646 O O . LYS A 1 82 ? -6.938 12.653 -6.252 1.00 88.88 82 LYS A O 1
ATOM 651 N N . GLU A 1 83 ? -7.839 10.777 -5.419 1.00 81.75 83 GLU A N 1
ATOM 652 C CA . GLU A 1 83 ? -9.042 10.748 -6.255 1.00 81.75 83 GLU A CA 1
ATOM 653 C C . GLU A 1 83 ? -10.310 10.842 -5.389 1.00 81.75 83 GLU A C 1
ATOM 655 O O . GLU A 1 83 ? -10.775 9.840 -4.860 1.00 81.75 83 GLU A O 1
ATOM 660 N N . PRO A 1 84 ? -10.947 12.021 -5.258 1.00 79.44 84 PRO A N 1
ATOM 661 C CA . PRO A 1 84 ? -12.102 12.188 -4.367 1.00 79.44 84 PRO A CA 1
ATOM 662 C C . PRO A 1 84 ? -13.359 11.419 -4.809 1.00 79.44 84 PRO A C 1
ATOM 664 O O . PRO A 1 84 ? -14.306 11.318 -4.035 1.00 79.44 84 PRO A O 1
ATOM 667 N N . GLN A 1 85 ? -13.385 10.922 -6.050 1.00 79.50 85 GLN A N 1
ATOM 668 C CA . GLN A 1 85 ? -14.531 10.246 -6.671 1.00 79.50 85 GLN A CA 1
ATOM 669 C C . GLN A 1 85 ? -14.379 8.719 -6.734 1.00 79.50 85 GLN A C 1
ATOM 671 O O . GLN A 1 85 ? -15.288 8.045 -7.214 1.00 79.50 85 GLN A O 1
ATOM 676 N N . ARG A 1 86 ? -13.233 8.166 -6.317 1.00 74.81 86 ARG A N 1
ATOM 677 C CA . ARG A 1 86 ? -12.968 6.724 -6.343 1.00 74.81 86 ARG A CA 1
ATOM 678 C C . ARG A 1 86 ? -12.480 6.266 -4.982 1.00 74.81 86 ARG A C 1
ATOM 680 O O . ARG A 1 86 ? -11.730 6.985 -4.334 1.00 74.81 86 ARG A O 1
ATOM 687 N N . ASP A 1 87 ? -12.885 5.072 -4.572 1.00 76.81 87 ASP A N 1
ATOM 688 C CA . ASP A 1 87 ? -12.337 4.447 -3.375 1.00 76.81 87 ASP A CA 1
ATOM 689 C C . ASP A 1 87 ? -11.143 3.534 -3.724 1.00 76.81 87 ASP A C 1
ATOM 691 O O . ASP A 1 87 ? -11.137 2.939 -4.802 1.00 76.81 87 ASP A O 1
ATOM 695 N N . PRO A 1 88 ? -10.126 3.446 -2.840 1.00 81.69 88 PRO A N 1
ATOM 696 C CA . PRO A 1 88 ? -9.884 4.401 -1.762 1.00 81.69 88 PRO A CA 1
ATOM 697 C C . PRO A 1 88 ? -9.537 5.787 -2.336 1.00 81.69 88 PRO A C 1
ATOM 699 O O . PRO A 1 88 ? -8.819 5.906 -3.326 1.00 81.69 88 PRO A O 1
ATOM 702 N N . LYS A 1 89 ? -9.988 6.850 -1.658 1.00 85.12 89 LYS A N 1
ATOM 703 C CA . LYS A 1 89 ? -9.768 8.245 -2.102 1.00 85.12 89 LYS A CA 1
ATOM 704 C C . LYS A 1 89 ? -8.294 8.629 -2.209 1.00 85.12 89 LYS A C 1
ATOM 706 O O . LYS A 1 89 ? -7.946 9.547 -2.946 1.00 85.12 89 LYS A O 1
ATOM 711 N N . THR A 1 90 ? -7.434 7.934 -1.469 1.00 88.19 90 THR A N 1
ATOM 712 C CA . THR A 1 90 ? -5.990 8.145 -1.469 1.00 88.19 90 THR A CA 1
ATOM 713 C C . THR A 1 90 ? -5.275 6.796 -1.427 1.00 88.19 90 THR A C 1
ATOM 715 O O . THR A 1 90 ? -5.539 5.999 -0.526 1.00 88.19 90 THR A O 1
ATOM 718 N N . PHE A 1 91 ? -4.372 6.540 -2.376 1.00 90.75 91 PHE A N 1
ATOM 719 C CA . PHE A 1 91 ? -3.550 5.321 -2.445 1.00 90.75 91 PHE A CA 1
ATOM 720 C C . PHE A 1 91 ? -2.287 5.538 -3.287 1.00 90.75 91 PHE A C 1
ATOM 722 O O . PHE A 1 91 ? -2.186 6.525 -4.007 1.00 90.75 91 PHE A O 1
ATOM 729 N N . TYR A 1 92 ? -1.326 4.617 -3.220 1.00 92.06 92 TYR A N 1
ATOM 730 C CA . TYR A 1 92 ? -0.144 4.619 -4.084 1.00 92.06 92 TYR A CA 1
ATOM 731 C C . TYR A 1 92 ? -0.337 3.738 -5.327 1.00 92.06 92 TYR A C 1
ATOM 733 O O . TYR A 1 92 ? -0.496 2.524 -5.229 1.00 92.06 92 TYR A O 1
ATOM 741 N N . ASP A 1 93 ? -0.253 4.319 -6.516 1.00 89.19 93 ASP A N 1
ATOM 742 C CA . ASP A 1 93 ? -0.130 3.556 -7.756 1.00 89.19 93 ASP A CA 1
ATOM 743 C C . ASP A 1 93 ? 1.307 3.030 -7.908 1.00 89.19 93 ASP A C 1
ATOM 745 O O . ASP A 1 93 ? 2.271 3.802 -7.833 1.00 89.19 93 ASP A O 1
ATOM 749 N N . LEU A 1 94 ? 1.446 1.715 -8.087 1.00 91.31 94 LEU A N 1
ATOM 750 C CA . LEU A 1 94 ? 2.727 1.011 -8.187 1.00 91.31 94 LEU A CA 1
ATOM 751 C C . LEU A 1 94 ? 2.839 0.403 -9.580 1.00 91.31 94 LEU A C 1
ATOM 753 O O . LEU A 1 94 ? 1.967 -0.370 -9.962 1.00 91.31 94 LEU A O 1
ATOM 757 N N . THR A 1 95 ? 3.886 0.746 -10.336 1.00 86.44 95 THR A N 1
ATOM 758 C CA . THR A 1 95 ? 4.022 0.330 -11.746 1.00 86.44 95 THR A CA 1
ATOM 759 C C . THR A 1 95 ? 5.483 0.232 -12.197 1.00 86.44 95 THR A C 1
ATOM 761 O O . THR A 1 95 ? 6.334 0.964 -11.682 1.00 86.44 95 THR A O 1
ATOM 764 N N . CYS A 1 96 ? 5.763 -0.545 -13.249 1.00 83.50 96 CYS A N 1
ATOM 765 C CA . CYS A 1 96 ? 6.995 -0.423 -14.041 1.00 83.50 96 CYS A CA 1
ATOM 766 C C . CYS A 1 96 ? 6.878 0.717 -15.058 1.00 83.50 96 CYS A C 1
ATOM 768 O O . CYS A 1 96 ? 5.869 0.829 -15.754 1.00 83.50 96 CYS A O 1
ATOM 770 N N . VAL A 1 97 ? 7.923 1.530 -15.204 1.00 76.12 97 VAL A N 1
ATOM 771 C CA . VAL A 1 97 ? 7.959 2.605 -16.206 1.00 76.12 97 VAL A CA 1
ATOM 772 C C . VAL A 1 97 ? 8.754 2.158 -17.423 1.00 76.12 97 V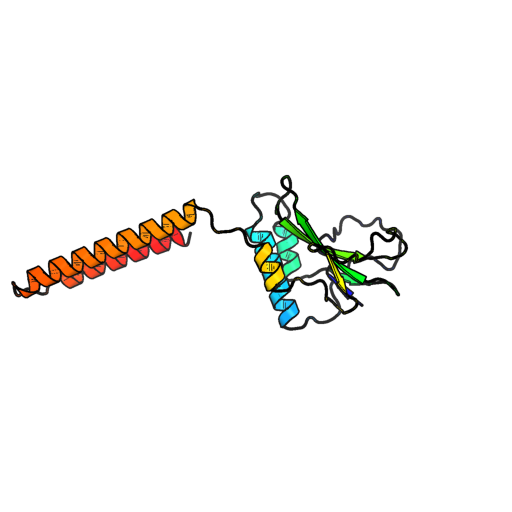AL A C 1
ATOM 774 O O . VAL A 1 97 ? 9.968 2.008 -17.345 1.00 76.12 97 VAL A O 1
ATOM 777 N N . ASP A 1 98 ? 8.088 1.983 -18.565 1.00 70.06 98 ASP A N 1
ATOM 778 C CA . ASP A 1 98 ? 8.773 1.770 -19.842 1.00 70.06 98 ASP A CA 1
ATOM 779 C C . ASP A 1 98 ? 9.236 3.126 -20.419 1.00 70.06 98 ASP A C 1
ATOM 781 O O . ASP A 1 98 ? 8.384 3.956 -20.764 1.00 70.06 98 ASP A O 1
ATOM 785 N N . PRO A 1 99 ? 10.557 3.362 -20.554 1.00 60.25 99 PRO A N 1
ATOM 786 C CA . PRO A 1 99 ? 11.101 4.626 -21.053 1.00 60.25 99 PRO A CA 1
ATOM 787 C C . PRO A 1 99 ? 10.722 4.926 -22.512 1.00 60.25 99 PRO A C 1
ATOM 789 O O . PRO A 1 99 ? 10.909 6.053 -22.966 1.00 60.25 99 PRO A O 1
ATOM 792 N N . HIS A 1 100 ? 10.210 3.942 -23.261 1.00 57.47 100 HIS A N 1
ATOM 793 C CA . HIS A 1 100 ? 9.833 4.093 -24.667 1.00 57.47 100 HIS A CA 1
ATOM 794 C C . HIS A 1 100 ? 8.334 4.330 -24.887 1.00 57.47 100 HIS A C 1
ATOM 796 O O . HIS A 1 100 ? 7.955 4.805 -25.958 1.00 57.47 100 HIS A O 1
ATOM 802 N N . LYS A 1 101 ? 7.476 4.003 -23.909 1.00 57.25 101 LYS A N 1
ATOM 803 C CA . LYS A 1 101 ? 6.008 4.105 -24.042 1.00 57.25 101 LYS A CA 1
ATOM 804 C C . LYS A 1 101 ? 5.405 5.317 -23.349 1.00 57.25 101 LYS A C 1
ATOM 806 O O . LYS A 1 101 ? 4.345 5.781 -23.763 1.00 57.25 101 LYS A O 1
ATOM 811 N N . LEU A 1 102 ? 6.067 5.846 -22.326 1.00 54.34 102 LEU A N 1
ATOM 812 C CA . LEU A 1 102 ? 5.716 7.139 -21.756 1.00 54.34 102 LEU A CA 1
ATOM 813 C C . LEU A 1 102 ? 6.785 8.148 -22.182 1.00 54.34 102 LEU A C 1
ATOM 815 O O . LEU A 1 102 ? 7.963 7.894 -21.930 1.00 54.34 102 LEU A O 1
ATOM 819 N N . PRO A 1 103 ? 6.430 9.293 -22.803 1.00 44.28 103 PRO A N 1
ATOM 820 C CA . PRO A 1 103 ? 7.385 10.386 -22.895 1.00 44.28 103 PRO A CA 1
ATOM 821 C C . PRO A 1 103 ? 7.859 10.727 -21.472 1.00 44.28 103 PRO A C 1
ATOM 823 O O . PRO A 1 103 ? 7.118 10.479 -20.515 1.00 44.28 103 PRO A O 1
ATOM 826 N N . PRO A 1 104 ? 9.074 11.272 -21.321 1.00 46.59 104 PRO A N 1
ATOM 827 C CA . PRO A 1 104 ? 9.754 11.458 -20.047 1.00 46.59 104 PRO A CA 1
ATOM 828 C C . PRO A 1 104 ? 9.053 12.540 -19.205 1.00 46.59 104 PRO A C 1
ATOM 830 O O . PRO A 1 104 ? 9.580 13.622 -18.995 1.00 46.59 104 PRO A O 1
ATOM 833 N N . LEU A 1 105 ? 7.860 12.255 -18.681 1.00 49.41 105 LEU A N 1
ATOM 834 C CA . LEU A 1 105 ? 7.430 12.738 -17.373 1.00 49.41 105 LEU A CA 1
ATOM 835 C C . LEU A 1 105 ? 8.241 11.908 -16.396 1.00 49.41 105 LEU A C 1
ATOM 837 O O . LEU A 1 105 ? 7.818 10.858 -15.910 1.00 49.41 105 LEU A O 1
ATOM 841 N N . LEU A 1 106 ? 9.497 12.335 -16.317 1.00 60.03 106 LEU A N 1
ATOM 842 C CA . LEU A 1 106 ? 10.578 11.708 -15.608 1.00 60.03 106 LEU A CA 1
ATOM 843 C C . LEU A 1 106 ? 10.129 11.440 -14.184 1.00 60.03 106 LEU A C 1
ATOM 845 O O . LEU A 1 106 ? 9.184 12.030 -13.661 1.00 60.03 106 LEU A O 1
ATOM 849 N N . CYS A 1 107 ? 10.868 10.567 -13.537 1.00 68.56 107 CYS A N 1
ATOM 850 C CA . CYS A 1 107 ? 11.037 10.598 -12.101 1.00 68.56 107 CYS A CA 1
ATOM 851 C C . CYS A 1 107 ? 11.611 11.960 -11.652 1.00 68.56 107 CYS A C 1
ATOM 853 O O . CYS A 1 107 ? 12.690 12.024 -11.076 1.00 68.56 107 CYS A O 1
ATOM 855 N N . ASP A 1 108 ? 10.927 13.055 -11.978 1.00 63.91 108 ASP A N 1
ATOM 856 C CA . ASP A 1 108 ? 11.100 14.359 -11.389 1.00 63.91 108 ASP A CA 1
ATOM 857 C C . ASP A 1 108 ? 10.614 14.181 -9.965 1.00 63.91 108 ASP A C 1
ATOM 859 O O . ASP A 1 108 ? 9.466 13.787 -9.745 1.00 63.91 108 ASP A O 1
ATOM 863 N N . ASN A 1 109 ? 11.526 14.383 -9.019 1.00 60.34 109 ASN A N 1
ATOM 864 C CA . ASN A 1 109 ? 11.330 14.207 -7.584 1.00 60.34 109 ASN A CA 1
ATOM 865 C C . ASN A 1 109 ? 10.232 15.147 -7.049 1.00 60.34 109 ASN A C 1
ATOM 867 O O . ASN A 1 109 ? 10.502 16.114 -6.340 1.00 60.34 109 ASN A O 1
ATOM 871 N N . SER A 1 110 ? 8.982 14.891 -7.418 1.00 71.88 110 SER A N 1
ATOM 872 C CA . SER A 1 110 ? 7.808 15.481 -6.802 1.00 71.88 110 SER A CA 1
ATOM 873 C C . SER A 1 110 ? 7.534 14.755 -5.490 1.00 71.88 110 SER A C 1
ATOM 875 O O . SER A 1 110 ? 7.810 13.566 -5.359 1.00 71.88 110 SER A O 1
ATOM 877 N N . ALA A 1 111 ? 6.980 15.468 -4.510 1.00 73.50 111 ALA A N 1
ATOM 878 C CA . ALA A 1 111 ? 6.707 14.910 -3.183 1.00 73.50 111 ALA A CA 1
ATOM 879 C C . ALA A 1 111 ? 5.786 13.672 -3.212 1.00 73.50 111 ALA A C 1
ATOM 881 O O . ALA A 1 111 ? 5.817 12.860 -2.295 1.00 73.50 111 ALA A O 1
ATOM 882 N N . ASP A 1 112 ? 4.997 13.525 -4.279 1.00 84.50 112 ASP A N 1
ATOM 883 C CA . ASP A 1 112 ? 4.026 12.450 -4.467 1.00 84.50 112 ASP A CA 1
ATOM 884 C C . ASP A 1 112 ? 4.550 11.340 -5.414 1.00 84.50 112 ASP A C 1
ATOM 886 O O . ASP A 1 112 ? 3.776 10.470 -5.814 1.00 84.50 112 ASP A O 1
ATOM 890 N N . LEU A 1 113 ? 5.832 11.350 -5.810 1.00 87.75 113 LEU A N 1
ATOM 891 C CA . LEU A 1 113 ? 6.422 10.400 -6.764 1.00 87.75 113 LEU A CA 1
ATOM 892 C C . LEU A 1 113 ? 7.796 9.913 -6.301 1.00 87.75 113 LEU A C 1
ATOM 894 O O . LEU A 1 113 ? 8.708 10.706 -6.074 1.00 87.75 113 LEU A O 1
ATOM 898 N N . ARG A 1 114 ? 7.982 8.594 -6.283 1.00 89.50 114 ARG A N 1
ATOM 899 C CA . ARG A 1 114 ? 9.277 7.959 -6.048 1.00 89.50 114 ARG A CA 1
ATOM 900 C C . ARG A 1 114 ? 9.590 6.971 -7.157 1.00 89.50 114 ARG A C 1
ATOM 902 O O . ARG A 1 114 ? 8.741 6.172 -7.553 1.00 89.50 114 ARG A O 1
ATOM 909 N N . CYS A 1 115 ? 10.829 7.014 -7.629 1.00 88.38 115 CYS A N 1
ATOM 910 C CA . CYS A 1 115 ? 11.360 6.023 -8.547 1.00 88.38 115 CYS A CA 1
ATOM 911 C C . CYS A 1 115 ? 12.645 5.411 -8.025 1.00 88.38 115 CYS A C 1
ATOM 913 O O 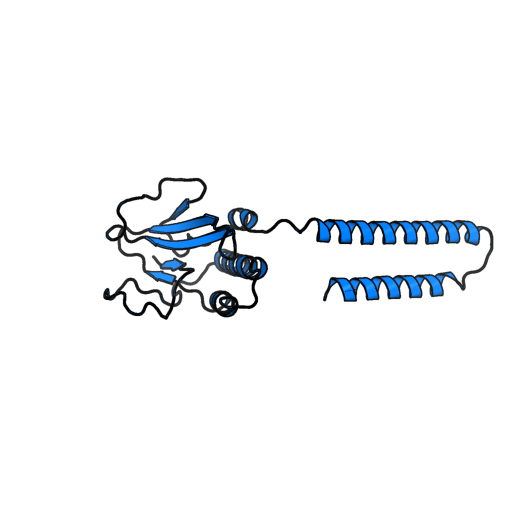. CYS A 1 115 ? 13.419 6.057 -7.322 1.00 88.38 115 CYS A O 1
ATOM 915 N N . CYS A 1 116 ? 12.879 4.168 -8.412 1.00 89.25 116 CYS A N 1
ATOM 916 C CA . CYS A 1 116 ? 14.022 3.401 -7.950 1.00 89.25 116 CYS A CA 1
ATOM 917 C C . CYS A 1 116 ? 14.337 2.265 -8.932 1.00 89.25 116 CYS A C 1
ATOM 919 O O . CYS A 1 116 ? 13.549 1.958 -9.831 1.00 89.25 116 CYS A O 1
ATOM 921 N N . THR A 1 117 ? 15.527 1.683 -8.792 1.00 89.12 117 THR A N 1
ATOM 922 C CA . THR A 1 117 ? 16.094 0.718 -9.751 1.00 89.12 117 THR A CA 1
ATOM 923 C C . THR A 1 117 ? 16.482 -0.617 -9.106 1.00 89.12 117 THR A C 1
ATOM 925 O O . THR A 1 117 ? 17.272 -1.374 -9.672 1.00 89.12 117 THR A O 1
ATOM 928 N N . GLU A 1 118 ? 15.932 -0.913 -7.931 1.00 91.31 118 GLU A N 1
ATOM 929 C CA . GLU A 1 118 ? 16.131 -2.175 -7.214 1.00 91.31 118 GLU A CA 1
ATOM 930 C C . GLU A 1 118 ? 14.856 -3.030 -7.242 1.00 91.31 118 GLU A C 1
ATOM 932 O O . GLU A 1 118 ? 13.777 -2.552 -7.590 1.00 91.31 118 GLU A O 1
ATOM 937 N N . ASN A 1 119 ? 14.964 -4.320 -6.917 1.00 92.75 119 ASN A N 1
ATOM 938 C CA . ASN A 1 119 ? 13.781 -5.184 -6.890 1.00 92.75 119 ASN A CA 1
ATOM 939 C C . ASN A 1 119 ? 12.811 -4.721 -5.801 1.00 92.75 119 ASN A C 1
ATOM 941 O O . ASN A 1 119 ? 13.240 -4.412 -4.696 1.00 92.75 119 ASN A O 1
ATOM 945 N N . HIS A 1 120 ? 11.522 -4.666 -6.143 1.00 94.25 120 HIS A N 1
ATOM 946 C CA . HIS A 1 120 ? 10.403 -4.305 -5.263 1.00 94.25 120 HIS A CA 1
ATOM 947 C C . HIS A 1 120 ? 10.553 -2.973 -4.532 1.00 94.25 120 HIS A C 1
ATOM 949 O O . HIS A 1 120 ? 9.776 -2.660 -3.638 1.00 94.25 120 HIS A O 1
ATOM 955 N N . CYS A 1 121 ? 11.493 -2.136 -4.955 1.00 92.88 121 CYS A N 1
ATOM 956 C CA . CYS A 1 121 ? 11.816 -0.898 -4.266 1.00 92.88 121 CYS A CA 1
ATOM 957 C C . CYS A 1 121 ? 10.648 0.099 -4.258 1.00 92.88 121 CYS A C 1
ATOM 959 O O . CYS A 1 121 ? 10.675 1.063 -3.504 1.00 92.88 121 CYS A O 1
ATOM 961 N N . ASN A 1 122 ? 9.622 -0.104 -5.090 1.00 93.56 122 ASN A N 1
ATOM 962 C CA . ASN A 1 122 ? 8.390 0.677 -5.092 1.00 93.56 122 ASN A CA 1
ATOM 963 C C . ASN A 1 122 ? 7.336 0.177 -4.091 1.00 93.56 122 ASN A C 1
ATOM 965 O O . ASN A 1 122 ? 6.203 0.640 -4.148 1.00 93.56 122 ASN A O 1
ATOM 969 N N . ILE A 1 123 ? 7.671 -0.733 -3.174 1.00 96.44 123 ILE A N 1
ATOM 970 C CA . ILE A 1 123 ? 6.844 -0.973 -1.989 1.00 96.44 123 ILE A CA 1
ATOM 971 C C . ILE A 1 123 ? 6.888 0.295 -1.113 1.00 96.44 123 ILE A C 1
ATOM 973 O O . ILE A 1 123 ? 7.976 0.844 -0.897 1.00 96.44 123 ILE A O 1
ATOM 977 N N . PRO A 1 124 ? 5.735 0.811 -0.642 1.00 95.69 124 PRO A N 1
ATOM 978 C CA . PRO A 1 124 ? 5.719 1.976 0.235 1.00 95.69 124 PRO A CA 1
ATOM 979 C C . PRO A 1 124 ? 6.404 1.686 1.577 1.00 95.69 124 PRO A C 1
ATOM 981 O O . PRO A 1 124 ? 6.169 0.634 2.174 1.00 95.69 124 PRO A O 1
ATOM 984 N N . SER A 1 125 ? 7.199 2.628 2.084 1.00 94.81 125 SER A N 1
ATOM 985 C CA . SER A 1 125 ? 7.765 2.540 3.435 1.00 94.81 125 SER A CA 1
ATOM 986 C C . SER A 1 125 ? 6.688 2.748 4.505 1.00 94.81 125 SER A C 1
ATOM 988 O O . SER A 1 125 ? 5.602 3.263 4.231 1.00 94.81 125 SER A O 1
ATOM 990 N N . MET A 1 126 ? 6.976 2.403 5.762 1.00 91.56 126 MET A N 1
ATOM 991 C CA . MET A 1 126 ? 6.023 2.624 6.858 1.00 91.56 126 MET A CA 1
ATOM 992 C C . MET A 1 126 ? 5.694 4.108 7.075 1.00 91.56 126 MET A C 1
ATOM 994 O O . MET A 1 126 ? 4.565 4.438 7.452 1.00 91.56 126 MET A O 1
ATOM 998 N N . GLU A 1 127 ? 6.642 5.004 6.802 1.00 90.94 127 GLU A N 1
ATOM 999 C CA . GLU A 1 127 ? 6.432 6.451 6.812 1.00 90.94 127 GLU A CA 1
ATOM 1000 C C . GLU A 1 127 ? 5.478 6.876 5.689 1.00 90.94 127 GLU A C 1
ATOM 1002 O O . GLU A 1 127 ? 4.521 7.601 5.953 1.00 90.94 127 GLU A O 1
ATOM 1007 N N . GLU A 1 128 ? 5.667 6.380 4.463 1.00 92.81 128 GLU A N 1
ATOM 1008 C CA . GLU A 1 128 ? 4.762 6.643 3.333 1.00 92.81 128 GLU A CA 1
ATOM 1009 C C . GLU A 1 128 ? 3.351 6.094 3.611 1.00 92.81 128 GLU A C 1
ATOM 1011 O O . GLU A 1 128 ? 2.347 6.774 3.393 1.00 92.81 128 GLU A O 1
ATOM 1016 N N . LEU A 1 129 ? 3.249 4.896 4.197 1.00 93.31 129 LEU A N 1
ATOM 1017 C CA . LEU A 1 129 ? 1.972 4.292 4.588 1.00 93.31 129 LEU A CA 1
ATOM 1018 C C . LEU A 1 129 ? 1.224 5.090 5.657 1.00 93.31 129 LEU A C 1
ATOM 1020 O O . LEU A 1 129 ? -0.007 5.029 5.714 1.00 93.31 129 LEU A O 1
ATOM 1024 N N . SER A 1 130 ? 1.929 5.842 6.505 1.00 89.25 130 SER A N 1
ATOM 1025 C CA . SER A 1 130 ? 1.284 6.686 7.514 1.00 89.25 130 SER A CA 1
ATOM 1026 C C . SER A 1 130 ? 0.396 7.768 6.887 1.00 89.25 130 SER A C 1
ATOM 1028 O O . SER A 1 130 ? -0.645 8.089 7.458 1.00 89.25 130 SER A O 1
ATOM 1030 N N . LEU A 1 131 ? 0.732 8.230 5.675 1.00 87.69 131 LEU A N 1
ATOM 1031 C CA . LEU A 1 131 ? -0.026 9.238 4.923 1.00 87.69 131 LEU A CA 1
ATOM 1032 C C . LEU A 1 131 ? -1.360 8.709 4.383 1.00 87.69 131 LEU A C 1
ATOM 1034 O O . LEU A 1 131 ? -2.257 9.489 4.067 1.00 87.69 131 LEU A O 1
ATOM 1038 N N . LEU A 1 132 ? -1.493 7.387 4.257 1.00 88.50 132 LEU A N 1
ATOM 1039 C CA . LEU A 1 132 ? -2.699 6.744 3.740 1.00 88.50 132 LEU A CA 1
ATOM 1040 C C . LEU A 1 132 ? -3.715 6.400 4.828 1.00 88.50 132 LEU A C 1
ATOM 1042 O O . LEU A 1 132 ? -4.873 6.115 4.522 1.00 88.50 132 LEU A O 1
ATOM 1046 N N . ARG A 1 133 ? -3.306 6.365 6.097 1.00 82.44 133 ARG A N 1
ATOM 1047 C CA . ARG A 1 133 ? -4.216 5.996 7.184 1.00 82.44 133 ARG A CA 1
ATOM 1048 C C . ARG A 1 133 ? -5.252 7.103 7.352 1.00 82.44 133 ARG A C 1
ATOM 1050 O O . ARG A 1 133 ? -4.896 8.237 7.661 1.00 82.44 133 ARG A O 1
ATOM 1057 N N . LYS A 1 134 ? -6.538 6.772 7.178 1.00 70.25 134 LYS A N 1
ATOM 1058 C CA . LYS A 1 134 ? -7.624 7.682 7.563 1.00 70.25 134 LYS A CA 1
ATOM 1059 C C . LYS A 1 134 ? -7.475 7.985 9.054 1.00 70.25 134 LYS A C 1
ATOM 1061 O O . LYS A 1 134 ? -7.354 7.064 9.866 1.00 70.25 134 LYS A O 1
ATOM 1066 N N . GLU A 1 135 ? -7.488 9.265 9.412 1.00 65.75 135 GLU A N 1
ATOM 1067 C CA . GLU A 1 135 ? -7.625 9.645 10.814 1.00 65.75 135 GLU A CA 1
ATOM 1068 C C . GLU A 1 135 ? -8.927 9.038 11.366 1.00 65.75 135 GLU A C 1
ATOM 1070 O O . GLU A 1 135 ? -9.936 8.982 10.649 1.00 65.75 135 GLU A O 1
ATOM 1075 N N . PRO A 1 136 ? -8.927 8.532 12.612 1.00 60.44 136 PRO A N 1
ATOM 1076 C CA . PRO A 1 136 ? -10.126 7.953 13.197 1.00 60.44 136 PRO A CA 1
ATOM 1077 C C . 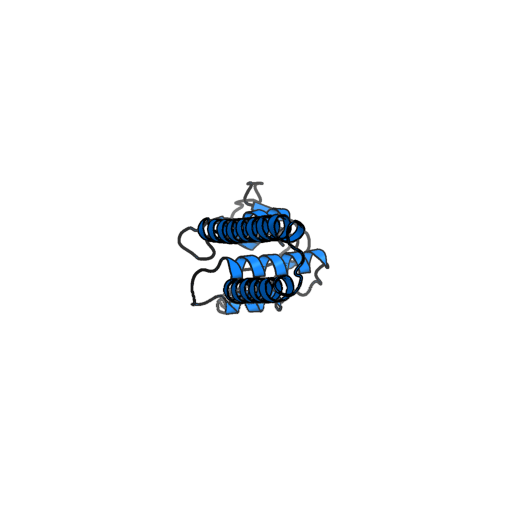PRO A 1 136 ? -11.244 8.992 13.178 1.00 60.44 136 PRO A C 1
ATOM 1079 O O . PRO A 1 136 ? -11.029 10.141 13.568 1.00 60.44 136 PRO A O 1
ATOM 1082 N N . SER A 1 137 ? -12.434 8.584 12.724 1.00 61.75 137 SER A N 1
ATOM 1083 C CA . SER A 1 137 ? -13.556 9.513 12.587 1.00 61.75 137 SER A CA 1
ATOM 1084 C C . SER A 1 137 ? -13.797 10.276 13.903 1.00 61.75 137 SER A C 1
ATOM 1086 O O . SER A 1 137 ? -13.663 9.688 14.984 1.00 61.75 137 SER A O 1
ATOM 1088 N N . PRO A 1 138 ? -14.205 11.556 13.851 1.00 65.44 138 PRO A N 1
ATOM 1089 C CA . PRO A 1 138 ? -14.520 12.326 15.057 1.00 65.44 138 PRO A CA 1
ATOM 1090 C C . PRO A 1 138 ? -15.539 11.614 15.959 1.00 65.44 138 PRO A C 1
ATOM 1092 O O . PRO A 1 138 ? -15.451 11.670 17.182 1.00 65.44 138 PRO A O 1
ATOM 1095 N N . ASN A 1 139 ? -16.466 10.862 15.354 1.00 68.75 139 ASN A N 1
ATOM 1096 C CA . ASN A 1 139 ? -17.441 10.035 16.062 1.00 68.75 139 ASN A CA 1
ATOM 1097 C C . ASN A 1 139 ? -16.779 8.909 16.869 1.00 68.75 139 ASN A C 1
ATOM 1099 O O . ASN A 1 139 ? -17.159 8.675 18.012 1.00 68.75 139 ASN A O 1
ATOM 1103 N N . PHE A 1 140 ? -15.766 8.239 16.314 1.00 70.62 140 PHE A N 1
ATOM 1104 C CA . PHE A 1 140 ? -15.007 7.217 17.036 1.00 70.62 140 PHE A CA 1
ATOM 1105 C C . PHE A 1 140 ? -14.253 7.818 18.230 1.00 70.62 140 PHE A C 1
ATOM 1107 O O . PHE A 1 140 ? -14.289 7.267 19.329 1.00 70.62 140 PHE A O 1
ATOM 1114 N N . GLN A 1 141 ? -13.634 8.987 18.049 1.00 72.31 141 GLN A N 1
ATOM 1115 C CA . GLN A 1 141 ? -12.966 9.697 19.145 1.00 72.31 141 GLN A CA 1
ATOM 1116 C C . GLN A 1 141 ? -13.952 10.086 20.256 1.00 72.31 141 GLN A C 1
ATOM 1118 O O . GLN A 1 141 ? -13.670 9.870 21.434 1.00 72.31 141 GLN A O 1
ATOM 1123 N N . LEU A 1 142 ? -15.135 10.589 19.891 1.00 74.69 142 LEU A N 1
ATOM 1124 C CA . LEU A 1 142 ? -16.203 10.906 20.839 1.00 74.69 142 LEU A CA 1
ATOM 1125 C C . LEU A 1 142 ? -16.655 9.673 21.628 1.00 74.69 142 LEU A C 1
ATOM 1127 O O . LEU A 1 142 ? -16.786 9.757 22.847 1.00 74.69 142 LEU A O 1
ATOM 1131 N N . ILE A 1 143 ? -16.838 8.525 20.969 1.00 78.31 143 ILE A N 1
ATOM 1132 C CA . ILE A 1 143 ? -17.194 7.265 21.640 1.00 78.31 143 ILE A CA 1
ATOM 1133 C C . ILE A 1 143 ? -16.134 6.891 22.682 1.00 78.31 143 ILE A C 1
ATOM 1135 O O . ILE A 1 143 ? -16.479 6.604 23.828 1.00 78.31 143 ILE A O 1
ATOM 1139 N N . VAL A 1 144 ? -14.847 6.949 22.327 1.00 76.56 144 VAL A N 1
ATOM 1140 C CA . VAL A 1 144 ? -13.746 6.646 23.259 1.00 76.56 144 VAL A CA 1
ATOM 1141 C C . VAL A 1 144 ? -13.747 7.607 24.453 1.00 76.56 144 VAL A C 1
ATOM 1143 O O . VAL A 1 144 ? -13.621 7.164 25.595 1.00 76.56 144 VAL A O 1
ATOM 1146 N N . ILE A 1 145 ? -13.956 8.906 24.217 1.00 79.31 145 ILE A N 1
ATOM 1147 C CA . ILE A 1 145 ? -14.057 9.916 25.281 1.00 79.31 145 ILE A CA 1
ATOM 1148 C C . ILE A 1 145 ? -15.242 9.617 26.208 1.00 79.31 145 ILE A C 1
ATOM 1150 O O . ILE A 1 145 ? -15.081 9.656 27.428 1.00 79.31 145 ILE A O 1
ATOM 1154 N N . PHE A 1 146 ? -16.412 9.272 25.663 1.00 81.38 146 PHE A N 1
ATOM 1155 C CA . PHE A 1 146 ? -17.586 8.910 26.462 1.00 81.38 146 PHE A CA 1
ATOM 1156 C C . PHE A 1 146 ? -17.349 7.657 27.310 1.00 81.38 146 PHE A C 1
ATOM 1158 O O . PHE A 1 146 ? -17.703 7.644 28.490 1.00 81.38 146 PHE A O 1
ATOM 1165 N N . VAL A 1 147 ? -16.716 6.625 26.745 1.00 83.94 147 VAL A N 1
ATOM 1166 C CA . VAL A 1 147 ? -16.371 5.395 27.474 1.00 83.94 147 VAL A CA 1
ATOM 1167 C C . VAL A 1 147 ? -15.399 5.696 28.618 1.00 83.94 147 VAL A C 1
ATOM 1169 O O . VAL A 1 147 ? -15.627 5.256 29.747 1.00 83.94 147 VAL A O 1
ATOM 1172 N N . LEU A 1 148 ? -14.358 6.497 28.368 1.00 82.19 148 LEU A N 1
ATOM 1173 C CA . LEU A 1 148 ? -13.405 6.918 29.400 1.00 82.19 148 LEU A CA 1
ATOM 1174 C C . LEU A 1 148 ? -14.077 7.758 30.493 1.00 82.19 148 LEU A C 1
ATOM 1176 O O . LEU A 1 148 ? -13.847 7.521 31.678 1.00 82.19 148 LEU A O 1
ATOM 1180 N N . ALA A 1 149 ? -14.946 8.701 30.122 1.00 81.19 149 ALA A N 1
ATOM 1181 C CA . ALA A 1 149 ? -15.681 9.529 31.073 1.00 81.19 149 ALA A CA 1
ATOM 1182 C C . ALA A 1 149 ? -16.611 8.689 31.964 1.00 81.19 149 ALA A C 1
ATOM 1184 O O . ALA A 1 149 ? -16.620 8.864 33.185 1.00 81.19 149 ALA A O 1
ATOM 1185 N N . ALA A 1 150 ? -17.344 7.734 31.382 1.00 84.19 150 ALA A N 1
ATOM 1186 C CA . ALA A 1 150 ? -18.191 6.808 32.130 1.00 84.19 150 ALA A CA 1
ATOM 1187 C C . ALA A 1 150 ? -17.371 5.947 33.104 1.00 84.19 150 ALA A C 1
ATOM 1189 O O . ALA A 1 150 ? -17.761 5.775 34.261 1.00 84.19 150 ALA A O 1
ATOM 1190 N N . PHE A 1 151 ? -16.205 5.458 32.672 1.00 82.69 151 PHE A N 1
ATOM 1191 C CA . PHE A 1 151 ? -15.297 4.691 33.522 1.00 82.69 151 PHE A CA 1
ATOM 1192 C C . PHE A 1 151 ? -14.759 5.523 34.697 1.00 82.69 151 PHE A C 1
ATOM 1194 O O . PHE A 1 151 ? -14.784 5.067 35.841 1.00 82.69 151 PHE A O 1
ATOM 1201 N N . CYS A 1 152 ? -14.355 6.772 34.449 1.00 78.56 152 CYS A N 1
ATOM 1202 C CA . CYS A 1 152 ? -13.917 7.698 35.494 1.00 78.56 152 CYS A CA 1
ATOM 1203 C C . CYS A 1 152 ? -15.023 7.980 36.522 1.00 78.56 152 CYS A C 1
ATOM 1205 O O . CYS A 1 152 ? -14.771 7.906 37.725 1.00 78.56 152 CYS A O 1
ATOM 1207 N N . LEU A 1 153 ? -16.258 8.241 36.078 1.00 79.81 153 LEU A N 1
ATOM 1208 C CA . LEU A 1 153 ? -17.395 8.464 36.979 1.00 79.81 153 LEU A CA 1
ATOM 1209 C C . LEU A 1 153 ? -17.709 7.228 37.832 1.00 79.81 153 LEU A C 1
ATOM 1211 O O . LEU A 1 153 ? -17.984 7.357 39.027 1.00 79.81 153 LEU A O 1
ATOM 1215 N N . LEU A 1 154 ? -17.616 6.029 37.248 1.00 79.94 154 LEU A N 1
ATOM 1216 C CA . LEU A 1 154 ? -17.782 4.772 37.979 1.00 79.94 154 LEU A CA 1
ATOM 1217 C C . LEU A 1 154 ? -16.705 4.594 39.053 1.00 79.94 154 LEU A C 1
ATOM 1219 O O . LEU A 1 154 ? -17.034 4.277 40.198 1.00 79.94 154 LEU A O 1
ATOM 1223 N N . LEU A 1 155 ? -15.435 4.848 38.725 1.00 77.44 155 LEU A N 1
ATOM 1224 C CA . LEU A 1 155 ? -14.338 4.787 39.693 1.00 77.44 155 LEU A CA 1
ATOM 1225 C C . LEU A 1 155 ? -14.519 5.798 40.829 1.00 77.44 155 LEU A C 1
ATOM 1227 O O . LEU A 1 155 ? -14.357 5.438 41.997 1.00 77.44 155 LEU A O 1
ATOM 1231 N N . CYS A 1 156 ? -14.919 7.034 40.518 1.00 75.69 156 CYS A N 1
ATOM 1232 C CA . CYS A 1 156 ? -15.241 8.040 41.529 1.00 75.69 156 CYS A CA 1
ATOM 1233 C C . CYS A 1 156 ? -16.380 7.574 42.447 1.00 75.69 156 CYS A C 1
ATOM 1235 O O . CYS A 1 156 ? -16.254 7.677 43.666 1.00 75.69 156 CYS A O 1
ATOM 1237 N N . GLY A 1 157 ? -17.450 6.995 41.892 1.00 75.44 157 GLY A N 1
ATOM 1238 C CA . GLY A 1 157 ? -18.560 6.445 42.674 1.00 75.44 157 GLY A CA 1
ATOM 1239 C C . GLY A 1 157 ? -18.124 5.319 43.618 1.00 75.44 157 GLY A C 1
ATOM 1240 O O . GLY A 1 157 ? -18.488 5.320 44.796 1.00 75.44 157 GLY A O 1
ATOM 1241 N N . ILE A 1 158 ? -17.287 4.394 43.138 1.00 72.38 158 ILE A N 1
ATOM 1242 C CA . ILE A 1 158 ? -16.718 3.309 43.953 1.00 72.38 158 ILE A CA 1
ATOM 1243 C C . ILE A 1 158 ? -15.867 3.881 45.089 1.00 72.38 158 ILE A C 1
ATOM 1245 O O . ILE A 1 158 ? -16.040 3.481 46.240 1.00 72.38 158 ILE A O 1
ATOM 1249 N N . LEU A 1 159 ? -14.987 4.843 44.798 1.00 73.50 159 LEU A N 1
ATOM 1250 C CA . LEU A 1 159 ? -14.132 5.482 45.800 1.00 73.50 159 LEU A CA 1
ATOM 1251 C C . LEU A 1 159 ? -14.954 6.226 46.860 1.00 73.50 159 LEU A C 1
ATOM 1253 O O . LEU A 1 159 ? -14.702 6.061 48.054 1.00 73.50 159 LEU A O 1
ATOM 1257 N N . SER A 1 160 ? -15.980 6.980 46.458 1.00 72.94 160 SER A N 1
ATOM 1258 C CA . SER A 1 160 ? -16.883 7.662 47.390 1.00 72.94 160 SER A CA 1
ATOM 1259 C C . SER A 1 160 ? -17.620 6.675 48.300 1.00 72.94 160 SER A C 1
ATOM 1261 O O . SER A 1 160 ? -17.687 6.883 49.514 1.00 72.94 160 SER A O 1
ATOM 1263 N N . VAL A 1 161 ? -18.123 5.564 47.754 1.00 68.06 161 VAL A N 1
ATOM 1264 C CA . VAL A 1 161 ? -18.807 4.525 48.540 1.00 68.06 161 VAL A CA 1
ATOM 1265 C C . VAL A 1 161 ? -17.833 3.789 49.465 1.00 68.06 161 VAL A C 1
ATOM 1267 O O . VAL A 1 161 ? -18.170 3.555 50.627 1.00 68.06 161 VAL A O 1
ATOM 1270 N N . CYS A 1 162 ? -16.618 3.477 49.010 1.00 65.44 162 CYS A N 1
ATOM 1271 C CA . CYS A 1 162 ? -15.562 2.884 49.833 1.00 65.44 162 CYS A CA 1
ATOM 1272 C C . CYS A 1 162 ? -15.159 3.804 50.996 1.00 65.44 162 CYS A C 1
ATOM 1274 O O . CYS A 1 162 ? -15.084 3.336 52.131 1.00 65.44 162 CYS A O 1
ATOM 1276 N N . CYS A 1 163 ? -15.002 5.111 50.768 1.00 66.12 163 CYS A N 1
ATOM 1277 C CA . CYS A 1 163 ? -14.732 6.096 51.822 1.00 66.12 163 CYS A CA 1
ATOM 1278 C C . CYS A 1 163 ? -15.873 6.188 52.852 1.00 66.12 163 CYS A C 1
ATOM 1280 O O . CYS A 1 163 ? -15.626 6.243 54.059 1.00 66.12 163 CYS A O 1
ATOM 1282 N N . LEU A 1 164 ? -17.134 6.144 52.406 1.00 63.94 164 LEU A N 1
ATOM 1283 C CA . LEU A 1 164 ? -18.302 6.151 53.297 1.00 63.94 164 LEU A CA 1
ATOM 1284 C C . LEU A 1 164 ? -18.465 4.832 54.077 1.00 63.94 164 LEU A C 1
ATOM 1286 O O . LEU A 1 164 ? -18.945 4.838 55.212 1.00 63.94 164 LEU A O 1
ATOM 1290 N N . ARG A 1 165 ? -18.050 3.697 53.502 1.00 54.75 165 ARG A N 1
ATOM 1291 C CA . ARG A 1 165 ? -18.121 2.356 54.116 1.00 54.75 165 ARG A CA 1
ATOM 1292 C C . ARG A 1 165 ? -16.908 2.020 54.986 1.00 54.75 165 ARG 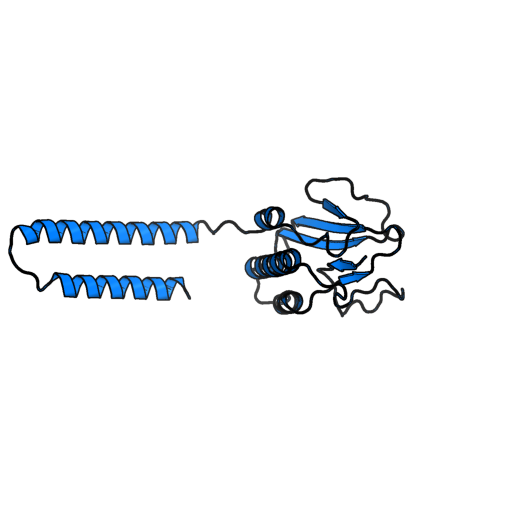A C 1
ATOM 1294 O O . ARG A 1 165 ? -17.064 1.275 55.944 1.00 54.75 165 ARG A O 1
ATOM 1301 N N . LEU A 1 166 ? -15.738 2.617 54.764 1.00 55.44 166 LEU A N 1
ATOM 1302 C CA . LEU A 1 166 ? -14.624 2.572 55.725 1.00 55.44 166 LEU A CA 1
ATOM 1303 C C . LEU A 1 166 ? -15.016 3.206 57.073 1.00 55.44 166 LEU A C 1
ATOM 1305 O O . LEU A 1 166 ? -14.517 2.791 58.114 1.00 55.44 166 LEU A O 1
ATOM 1309 N N . ARG A 1 167 ? -16.003 4.117 57.081 1.00 52.97 167 ARG A N 1
ATOM 1310 C CA . ARG A 1 167 ? -16.673 4.599 58.304 1.00 52.97 167 ARG A CA 1
ATOM 1311 C C . ARG A 1 167 ? -17.739 3.642 58.876 1.00 52.97 167 ARG A C 1
ATOM 1313 O O . ARG A 1 167 ? -18.140 3.816 60.022 1.00 52.97 167 ARG A O 1
ATOM 1320 N N . ARG A 1 168 ? -18.215 2.636 58.127 1.00 52.94 168 ARG A N 1
ATOM 1321 C CA . ARG A 1 168 ? -19.237 1.650 58.550 1.00 52.94 168 ARG A CA 1
ATOM 1322 C C . ARG A 1 168 ? -18.901 0.234 58.052 1.00 52.94 168 ARG A C 1
ATOM 1324 O O . ARG A 1 168 ? -19.282 -0.165 56.954 1.00 52.94 168 ARG A O 1
ATOM 1331 N N . LYS A 1 169 ? -18.233 -0.534 58.918 1.00 49.59 169 LYS A N 1
ATOM 1332 C CA . LYS A 1 169 ? -17.843 -1.958 58.810 1.00 49.59 169 LYS A CA 1
ATOM 1333 C C . LYS A 1 169 ? -18.920 -2.849 58.133 1.00 49.59 169 LYS A C 1
ATOM 1335 O O . LYS A 1 169 ? -19.787 -3.380 58.816 1.00 49.59 169 LYS A O 1
ATOM 1340 N N . SER A 1 170 ? -18.890 -3.052 56.807 1.00 51.19 170 SER A N 1
ATOM 1341 C CA . SER A 1 170 ? -19.614 -4.166 56.148 1.00 51.19 170 SER A CA 1
ATOM 1342 C C . SER A 1 170 ? -19.144 -4.424 54.705 1.00 51.19 170 SER A C 1
ATOM 1344 O O . SER A 1 170 ? -19.271 -3.555 53.843 1.00 51.19 170 SER A O 1
ATOM 1346 N N . SER A 1 171 ? -18.628 -5.637 54.455 1.00 54.81 171 SER A N 1
ATOM 1347 C CA . SER A 1 171 ? -17.823 -6.040 53.279 1.00 54.81 171 SER A CA 1
ATOM 1348 C C . SER A 1 171 ? -18.615 -6.672 52.109 1.00 54.81 171 SER A C 1
ATOM 1350 O O . SER A 1 171 ? -18.142 -6.729 50.978 1.00 54.81 171 SER A O 1
ATOM 1352 N N . LYS A 1 172 ? -19.865 -7.109 52.315 1.00 56.59 172 LYS A N 1
ATOM 1353 C CA . LYS A 1 172 ? -20.565 -7.983 51.343 1.00 56.59 172 LYS A CA 1
ATOM 1354 C C . LYS A 1 172 ? -21.061 -7.305 50.049 1.00 56.59 172 LYS A C 1
ATOM 1356 O O . LYS A 1 172 ? -21.413 -8.004 49.109 1.00 56.59 172 LYS A O 1
ATOM 1361 N N . PHE A 1 173 ? -21.075 -5.972 49.967 1.00 54.22 173 PHE A N 1
ATOM 1362 C CA . PHE A 1 173 ? -21.622 -5.243 48.806 1.00 54.22 173 PHE A CA 1
ATOM 1363 C C . PHE A 1 173 ? -20.577 -4.936 47.713 1.00 54.22 173 PHE A C 1
ATOM 1365 O O . PHE A 1 173 ? -20.930 -4.765 46.551 1.00 54.22 173 PHE A O 1
ATOM 1372 N N . VAL A 1 174 ? -19.285 -4.906 48.067 1.00 56.44 174 VAL A N 1
ATOM 1373 C CA . VAL A 1 174 ? -18.185 -4.553 47.145 1.00 56.44 174 VAL A CA 1
ATOM 1374 C C . VAL A 1 174 ? -18.023 -5.602 46.041 1.00 56.44 174 VAL A C 1
ATOM 1376 O O . VAL A 1 174 ? -17.808 -5.261 44.883 1.00 56.44 174 VAL A O 1
ATOM 1379 N N . ILE A 1 175 ? -18.212 -6.875 46.387 1.00 57.91 175 ILE A N 1
ATOM 1380 C CA . ILE A 1 175 ? -18.109 -8.002 45.452 1.00 57.91 175 ILE A CA 1
ATOM 1381 C C . ILE A 1 175 ? -19.234 -7.953 44.410 1.00 57.91 175 ILE A C 1
ATOM 1383 O O . ILE A 1 175 ? -18.984 -8.171 43.228 1.00 57.91 175 ILE A O 1
ATOM 1387 N N . HIS A 1 176 ? -20.456 -7.603 44.824 1.00 58.41 176 HIS A N 1
ATOM 1388 C CA . HIS A 1 176 ? -21.595 -7.514 43.910 1.00 58.41 176 HIS A CA 1
ATOM 1389 C C . HIS A 1 176 ? -21.460 -6.329 42.945 1.00 58.41 176 HIS A C 1
ATOM 1391 O O . HIS A 1 176 ? -21.829 -6.448 41.782 1.00 58.41 176 HIS A O 1
ATOM 1397 N N . LEU A 1 177 ? -20.889 -5.208 43.403 1.00 55.69 177 LEU A N 1
ATOM 1398 C CA . LEU A 1 177 ? -20.642 -4.033 42.567 1.00 55.69 177 LEU A CA 1
ATOM 1399 C C . LEU A 1 177 ? -19.502 -4.272 41.563 1.00 55.69 177 LEU A C 1
ATOM 1401 O O . LEU A 1 177 ? -19.637 -3.904 40.401 1.00 55.69 177 LEU A O 1
ATOM 1405 N N . LEU A 1 178 ? -18.418 -4.939 41.979 1.00 60.66 178 LEU A N 1
ATOM 1406 C CA . LEU A 1 178 ? -17.342 -5.377 41.078 1.00 60.66 178 LEU A CA 1
ATOM 1407 C C . LEU A 1 178 ? -17.876 -6.293 39.974 1.00 60.66 178 LEU A C 1
ATOM 1409 O O . LEU A 1 178 ? -17.519 -6.112 38.814 1.00 60.66 178 LEU A O 1
ATOM 1413 N N . TYR A 1 179 ? -18.777 -7.219 40.312 1.00 62.25 179 TYR A N 1
ATOM 1414 C CA . TYR A 1 179 ? -19.418 -8.091 39.326 1.00 62.25 179 TYR A CA 1
ATOM 1415 C C . TYR A 1 179 ? -20.235 -7.301 38.296 1.00 62.25 179 TYR A C 1
ATOM 1417 O O . TYR A 1 179 ? -20.119 -7.548 37.097 1.00 62.25 179 TYR A O 1
ATOM 1425 N N . THR A 1 180 ? -21.010 -6.304 38.737 1.00 61.00 180 THR A N 1
ATOM 1426 C CA . THR A 1 180 ? -21.781 -5.447 37.827 1.00 61.00 180 THR A CA 1
ATOM 1427 C C . THR A 1 180 ? -20.870 -4.605 36.933 1.00 61.00 180 THR A C 1
ATOM 1429 O O . THR A 1 180 ? -21.129 -4.484 35.740 1.00 61.00 180 THR A O 1
ATOM 1432 N N . VAL A 1 181 ? -19.771 -4.068 37.473 1.00 61.25 181 VAL A N 1
ATOM 1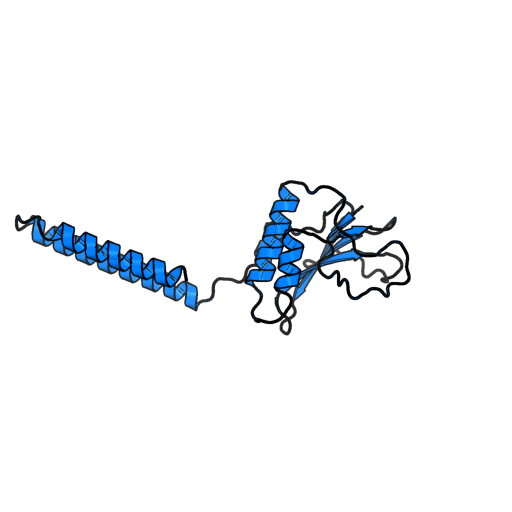433 C CA . VAL A 1 181 ? -18.794 -3.282 36.700 1.00 61.25 181 VAL A CA 1
ATOM 1434 C C . VAL A 1 181 ? -18.109 -4.145 35.645 1.00 61.25 181 VAL A C 1
ATOM 1436 O O . VAL A 1 181 ? -18.050 -3.746 34.486 1.00 61.25 181 VAL A O 1
ATOM 1439 N N . VAL A 1 182 ? -17.660 -5.350 36.007 1.00 67.44 182 VAL A N 1
ATOM 1440 C CA . VAL A 1 182 ? -17.075 -6.300 35.049 1.00 67.44 182 VAL A CA 1
ATOM 1441 C C . VAL A 1 182 ? -18.092 -6.669 33.968 1.00 67.44 182 VAL A C 1
ATOM 1443 O O . VAL A 1 182 ? -17.747 -6.664 32.791 1.00 67.44 182 VAL A O 1
ATOM 1446 N N . SER A 1 183 ? -19.357 -6.902 34.330 1.00 63.00 183 SER A N 1
ATOM 1447 C CA . SER A 1 183 ? -20.420 -7.222 33.368 1.00 63.00 183 SER A CA 1
ATOM 1448 C C . SER A 1 183 ? -20.721 -6.071 32.399 1.00 63.00 183 SER A C 1
ATOM 1450 O O . SER A 1 183 ? -20.959 -6.312 31.214 1.00 63.00 183 SER A O 1
ATOM 1452 N N . VAL A 1 184 ? -20.702 -4.821 32.873 1.00 63.09 184 VAL A N 1
ATOM 1453 C CA . VAL A 1 184 ? -20.923 -3.630 32.036 1.00 63.09 184 VAL A CA 1
ATOM 1454 C C . VAL A 1 184 ? -19.731 -3.395 31.109 1.00 63.09 184 VAL A C 1
ATOM 1456 O O . VAL A 1 184 ? -19.929 -3.195 29.915 1.00 63.09 184 VAL A O 1
ATOM 1459 N N . VAL A 1 185 ? -18.499 -3.505 31.616 1.00 61.84 185 VAL A N 1
ATOM 1460 C CA . VAL A 1 185 ? -17.279 -3.401 30.796 1.00 61.84 185 VAL A CA 1
ATOM 1461 C C . VAL A 1 185 ? -17.255 -4.489 29.723 1.00 61.84 185 VAL A C 1
ATOM 1463 O O . VAL A 1 185 ? -16.978 -4.193 28.566 1.00 61.84 185 VAL A O 1
ATOM 1466 N N . HIS A 1 186 ? -17.620 -5.725 30.070 1.00 64.19 186 HIS A N 1
ATOM 1467 C CA . HIS A 1 186 ? -17.695 -6.827 29.113 1.00 64.19 186 HIS A CA 1
ATOM 1468 C C . HIS A 1 186 ? -18.753 -6.581 28.026 1.00 64.19 186 HIS A C 1
ATOM 1470 O O . HIS A 1 186 ? -18.505 -6.847 26.855 1.00 64.19 186 HIS A O 1
ATOM 1476 N N . SER A 1 187 ? -19.905 -6.009 28.391 1.00 62.66 187 SER A N 1
ATOM 1477 C CA . SER A 1 187 ? -20.974 -5.675 27.437 1.00 62.66 187 SER A CA 1
ATOM 1478 C C . SER A 1 187 ? -20.579 -4.532 26.498 1.00 62.66 187 SER A C 1
ATOM 1480 O O . SER A 1 187 ? -20.908 -4.561 25.316 1.00 62.66 187 SER A O 1
ATOM 1482 N N . ILE A 1 188 ? -19.837 -3.543 27.005 1.00 54.88 188 ILE A N 1
ATOM 1483 C CA . ILE A 1 188 ? -19.317 -2.430 26.202 1.00 54.88 188 ILE A CA 1
ATOM 1484 C C . ILE A 1 188 ? -18.211 -2.920 25.261 1.00 54.88 188 ILE A C 1
ATOM 1486 O O . ILE A 1 188 ? -18.252 -2.598 24.079 1.00 54.88 188 ILE A O 1
ATOM 1490 N N . LEU A 1 189 ? -17.270 -3.747 25.733 1.00 54.03 189 LEU A N 1
ATOM 1491 C CA . LEU A 1 189 ? -16.260 -4.361 24.862 1.00 54.03 189 LEU A CA 1
ATOM 1492 C C . LEU A 1 189 ? -16.903 -5.222 23.768 1.00 54.03 189 LEU A C 1
ATOM 1494 O O . LEU A 1 189 ? -16.501 -5.131 22.614 1.00 54.03 189 LEU A O 1
ATOM 1498 N N . ALA A 1 190 ? -17.931 -6.005 24.101 1.00 55.88 190 ALA A N 1
ATOM 1499 C CA . ALA A 1 190 ? -18.658 -6.811 23.123 1.00 55.88 190 ALA A CA 1
ATOM 1500 C C . ALA A 1 190 ? -19.414 -5.967 22.080 1.00 55.88 190 ALA A C 1
ATOM 1502 O O . ALA A 1 190 ? -19.625 -6.431 20.963 1.00 55.88 190 ALA A O 1
ATOM 1503 N N . PHE A 1 191 ? -19.820 -4.743 22.428 1.00 50.19 191 PHE A N 1
ATOM 1504 C CA . PHE A 1 191 ? -20.458 -3.803 21.504 1.00 50.19 191 PHE A CA 1
ATOM 1505 C C . PHE A 1 191 ? -19.441 -3.052 20.631 1.00 50.19 191 PHE A C 1
ATOM 1507 O O . PHE A 1 191 ? -19.725 -2.772 19.476 1.00 50.19 191 PHE A O 1
ATOM 1514 N N . VAL A 1 192 ? -18.260 -2.736 21.171 1.00 46.38 192 VAL A N 1
ATOM 1515 C CA . VAL A 1 192 ? -17.196 -1.998 20.466 1.00 46.38 192 VAL A CA 1
ATOM 1516 C C . VAL A 1 192 ? -16.367 -2.901 19.543 1.00 46.38 192 VAL A C 1
ATOM 1518 O O . VAL A 1 192 ? -15.843 -2.428 18.542 1.00 46.38 192 VAL A O 1
ATOM 1521 N N . CYS A 1 193 ? -16.234 -4.191 19.862 1.00 48.09 193 CYS A N 1
ATOM 1522 C CA . CYS A 1 193 ? -15.491 -5.165 19.052 1.00 48.09 193 CYS A CA 1
ATOM 1523 C C . CYS A 1 193 ? -16.348 -5.883 17.991 1.00 48.09 193 CYS A C 1
ATOM 1525 O O . CYS A 1 193 ? -15.906 -6.904 17.461 1.00 48.09 193 CYS A O 1
ATOM 1527 N N . LYS A 1 194 ? -17.559 -5.394 17.714 1.00 40.75 194 LYS A N 1
ATOM 1528 C CA . LYS A 1 194 ? -18.471 -5.926 16.697 1.00 40.75 194 LYS A CA 1
ATOM 1529 C C . LYS A 1 194 ? -18.569 -4.958 15.528 1.00 40.75 194 LYS A C 1
ATOM 1531 O O . LYS A 1 194 ? -18.641 -5.462 14.390 1.00 40.75 194 LYS A O 1
#